Protein AF-A0A7C2EMR5-F1 (afdb_monomer)

pLDDT: mean 81.36, std 20.33, range [27.53, 98.69]

Solvent-accessible surface area (backbone atoms only — not comparable to full-atom values): 18145 Å² total; per-residue (Å²): 134,82,82,84,55,28,31,32,45,74,75,46,82,91,61,80,49,87,62,29,36,37,40,26,40,18,89,49,22,67,61,40,46,57,74,44,35,50,65,68,86,82,80,79,93,48,63,84,39,79,43,69,32,28,36,47,46,99,84,70,48,79,73,45,74,26,42,34,36,34,23,45,56,63,68,36,81,39,35,33,30,30,31,37,42,37,33,58,12,41,60,67,57,51,49,52,54,52,51,48,32,40,76,68,63,34,42,77,55,59,92,64,41,64,55,51,40,8,35,76,64,66,69,39,52,68,69,24,50,54,18,51,53,46,37,73,68,40,82,30,75,47,32,29,50,54,18,49,45,29,44,71,37,52,59,56,64,65,45,48,62,54,52,49,56,49,51,55,50,49,52,53,52,50,51,41,63,78,33,63,87,70,77,60,86,53,82,52,69,69,58,54,51,58,52,50,51,54,48,49,55,54,49,51,60,56,57,66,51,44,66,61,50,46,41,44,74,72,25,43,41,46,74,51,76,48,67,77,91,75,47,61,70,59,52,52,49,54,52,55,73,74,32,67,66,49,78,62,98,64,73,60,74,53,101,82,44,52,48,46,58,32,38,57,98,44,27,36,30,38,40,30,52,46,88,24,62,73,56,50,60,59,53,68,74,42,63,90,81,47,88,57,62,66,76,60,96,67,81,71,78,79,75,75,78,82,85,83,85,76,85,88,80,82,90,86,135

Foldseek 3Di:
DDPQAKAKDWPDDDDADQKTKMKIFHPCQVVLCVQQWAFDPDDDADAQDKGWIFGADPVRHGPWIWIKHWHPACRDQLNTTMIMIMTHRDPVSRVRSNVSSVVVGHHYADVLRSLVSCCVVVVFHPQLSVLVVQLVVALFPLSVVVSVVSVVPVVVVLCVVL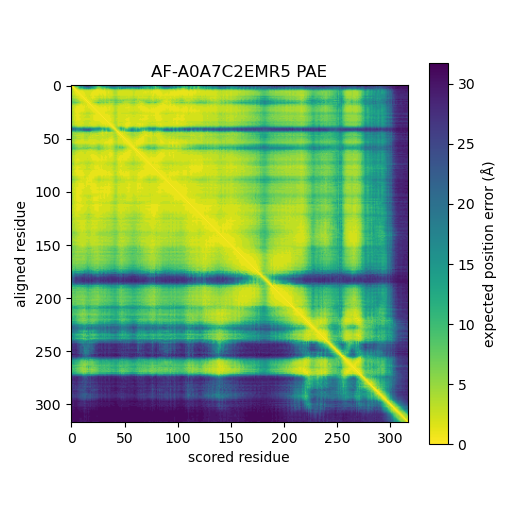VVLVVVLVVLVVCCVVCVVVPDDRDDPVVSVVSVVVSVVSVVVVVVCVVVVCQQRVPEEDEQADDAPPCSVVVVVVVVVPFDFSDPVDQPCDPQWGWGWTDDPRGIYIYIYHNHPVSVVVVVVCCVVCVRHDPPPDPPPPDDPDDDDDDDDDDDD

Radius of gyration: 29.28 Å; Cα contacts (8 Å, |Δi|>4): 443; chains: 1; bounding box: 82×59×92 Å

Mean predicted aligned error: 11.63 Å

Nearest PDB structures (foldseek):
  1xzp-assembly1_A  TM=9.033E-01  e=3.663E-22  Thermotoga maritima
  3gei-assembly2_C  TM=9.263E-01  e=3.786E-20  Chlorobaculum tepidum
  3gei-assembly2_B  TM=7.633E-01  e=4.976E-23  Chlorobaculum tepidum
  3gei-assembly1_A-2  TM=7.604E-01  e=7.077E-23  Chlorobaculum tepidum
  3gee-assembly1_A-2  TM=7.732E-01  e=2.010E-21  Chlorobaculum tepidum

Secondary structure (DSSP, 8-state):
--SSS-EEEE-SPSS-EEEEEEEEESTTHHHHHHHHEEPPSS----TTEEEEEEEE-TTS-EEEEEEEEEE-TTSSSSSS-EEEEEEEE-HHHHHHHHHHHHHHTPEEPPTTHHHHHHHHTTSS-HHHHHHHHHHHH--SHHHHHHHHHHHTTHHHHHHHHHHHHHHHHHHHHHHHHHTTTTT--PPPHHHHHHHHHHHHHHHHHHHTTHHHHHHHHH-EEEEE--STTSSHHHHHHHHHHHS-----S---EETTEEEEEEEETTEEEEEEE-SSHHHHHHHHT-TTT-TTB---S-----PPPP-----------

Sequence (317 aa):
MQLDDTIAAISTPPGRGGLGVIRISGRRARELAEAVLRFPRGGHWRSWRARTAELTDRHGGTLDQVIVTFFEAPRSYTAEDVVEISCHGSPLVLGHCLERLCEAGARLAEPGEFTLRAFLNGRIDLPQAEAVRDLIEATTLYQARVAAQQAAGCVSRRIAPVKQQLLELVAVLEAGIDFAEDDVEVAAAGEILGRLDRIRDALVRLAASFDYGRLVHSGVMLAIVGKPNVGKSSLFNAILEGEKAIVSDLPRTTRDYLAVETEHRGIPLTLIDTAGEEEFAAFESQPSAFPNLFLPDAVRQVEAPPRGDALSTAAAR

Structure (mmCIF, N/CA/C/O backbone):
data_AF-A0A7C2EMR5-F1
#
_entry.id   AF-A0A7C2EMR5-F1
#
loop_
_atom_site.group_PDB
_atom_site.id
_atom_site.type_symbol
_atom_site.label_atom_id
_atom_site.label_alt_id
_atom_site.label_comp_id
_atom_site.label_asym_id
_atom_site.label_entity_id
_atom_site.label_seq_id
_atom_site.pdbx_PDB_ins_code
_atom_site.Cartn_x
_atom_site.Cartn_y
_atom_site.Cartn_z
_atom_site.occupancy
_atom_site.B_iso_or_equiv
_atom_site.auth_seq_id
_atom_site.auth_comp_id
_atom_site.auth_asym_id
_atom_site.auth_atom_id
_atom_site.pdbx_PDB_model_num
ATOM 1 N N . MET A 1 1 ? -13.992 4.350 -14.574 1.00 53.91 1 MET A N 1
ATOM 2 C CA . MET A 1 1 ? -12.642 3.774 -14.435 1.00 53.91 1 MET A CA 1
ATOM 3 C C . MET A 1 1 ? -12.602 2.495 -15.258 1.00 53.91 1 MET A C 1
ATOM 5 O O . MET A 1 1 ? -13.409 1.612 -14.997 1.00 53.91 1 MET A O 1
ATOM 9 N N . GLN A 1 2 ? -11.795 2.439 -16.319 1.00 61.97 2 GLN A N 1
ATOM 10 C CA . GLN A 1 2 ? -11.604 1.206 -17.093 1.00 61.97 2 GLN A CA 1
ATOM 11 C C . GLN A 1 2 ? -10.628 0.318 -16.318 1.00 61.97 2 GLN A C 1
ATOM 13 O O . GLN A 1 2 ? -9.531 0.765 -16.021 1.00 61.97 2 GLN A O 1
ATOM 18 N N . LEU A 1 3 ? -11.039 -0.898 -15.949 1.00 75.50 3 LEU A N 1
ATOM 19 C CA . LEU A 1 3 ? -10.174 -1.871 -15.261 1.00 75.50 3 LEU A CA 1
ATOM 20 C C . LEU A 1 3 ? -9.483 -2.837 -16.235 1.00 75.50 3 LEU A C 1
ATOM 22 O O . LEU A 1 3 ? -8.616 -3.597 -15.828 1.00 75.50 3 LEU A O 1
ATOM 26 N N . ASP A 1 4 ? -9.861 -2.818 -17.515 1.00 82.75 4 ASP A N 1
ATOM 27 C CA . ASP A 1 4 ? -9.275 -3.689 -18.542 1.00 82.75 4 ASP A CA 1
ATOM 28 C C . ASP A 1 4 ? -7.985 -3.121 -19.163 1.00 82.75 4 ASP A C 1
ATOM 30 O O . ASP A 1 4 ? -7.320 -3.805 -19.946 1.00 82.75 4 ASP A O 1
ATOM 34 N N . ASP A 1 5 ? -7.626 -1.874 -18.851 1.00 94.19 5 ASP A N 1
ATOM 35 C CA . ASP A 1 5 ? -6.390 -1.264 -19.328 1.00 94.19 5 ASP A CA 1
ATOM 36 C C . ASP A 1 5 ? -5.169 -1.738 -18.517 1.00 94.19 5 ASP A C 1
ATOM 38 O O . ASP A 1 5 ? -5.266 -2.337 -17.443 1.00 94.19 5 ASP A O 1
ATOM 42 N N . THR A 1 6 ? -3.978 -1.510 -19.070 1.00 98.06 6 THR A N 1
ATOM 43 C CA . THR A 1 6 ? -2.711 -1.811 -18.395 1.00 98.06 6 THR A CA 1
ATOM 44 C C . THR A 1 6 ? -2.065 -0.503 -17.970 1.00 98.06 6 THR A C 1
ATOM 46 O O . THR A 1 6 ? -1.843 0.375 -18.803 1.00 98.06 6 THR A O 1
ATOM 49 N N . ILE A 1 7 ? -1.777 -0.372 -16.679 1.00 98.44 7 ILE A N 1
ATOM 50 C CA . ILE A 1 7 ? -1.208 0.840 -16.089 1.00 98.44 7 ILE A CA 1
ATOM 51 C C . ILE A 1 7 ? 0.280 0.704 -15.824 1.00 98.44 7 ILE A C 1
ATOM 53 O O . ILE A 1 7 ? 0.758 -0.392 -15.533 1.00 98.44 7 ILE A O 1
ATOM 57 N N . ALA A 1 8 ? 0.998 1.823 -15.865 1.00 98.62 8 ALA A N 1
ATOM 58 C CA . ALA A 1 8 ? 2.395 1.916 -15.471 1.00 98.62 8 ALA A CA 1
ATOM 59 C C . ALA A 1 8 ? 2.668 3.162 -14.615 1.00 98.62 8 ALA A C 1
ATOM 61 O O . ALA A 1 8 ? 2.056 4.212 -14.817 1.00 98.62 8 ALA A O 1
ATOM 62 N N . ALA A 1 9 ? 3.604 3.054 -13.669 1.00 98.56 9 ALA A N 1
ATOM 63 C CA . ALA A 1 9 ? 4.138 4.197 -12.927 1.00 98.56 9 ALA A CA 1
ATOM 64 C C . ALA A 1 9 ? 5.522 3.907 -12.337 1.00 98.56 9 ALA A C 1
ATOM 66 O O . ALA A 1 9 ? 5.886 2.754 -12.082 1.00 98.56 9 ALA A O 1
ATOM 67 N N . ILE A 1 10 ? 6.268 4.971 -12.042 1.00 98.25 10 ILE A N 1
ATOM 68 C CA . ILE A 1 10 ? 7.453 4.903 -11.183 1.00 98.25 10 ILE A CA 1
ATOM 69 C C . ILE A 1 10 ? 6.974 4.657 -9.744 1.00 98.25 10 ILE A C 1
ATOM 71 O O . ILE A 1 10 ? 6.148 5.400 -9.226 1.00 98.25 10 ILE A O 1
ATOM 75 N N . SER A 1 11 ? 7.465 3.589 -9.116 1.00 96.56 11 SER A N 1
ATOM 76 C CA . SER A 1 11 ? 7.058 3.131 -7.776 1.00 96.56 11 SER A CA 1
ATOM 77 C C . SER A 1 11 ? 8.034 3.530 -6.665 1.00 96.56 11 SER A C 1
ATOM 79 O O . SER A 1 11 ? 7.776 3.263 -5.495 1.00 96.56 11 SER A O 1
ATOM 81 N N . THR A 1 12 ? 9.164 4.143 -7.016 1.00 96.44 12 THR A N 1
ATOM 82 C CA . THR A 1 12 ? 10.146 4.689 -6.068 1.00 96.44 12 THR A CA 1
ATOM 83 C C . THR A 1 12 ? 9.963 6.198 -5.889 1.00 96.44 12 THR A C 1
ATOM 85 O O . THR A 1 12 ? 9.513 6.853 -6.831 1.00 96.44 12 THR A O 1
ATOM 88 N N . PRO A 1 13 ? 10.344 6.774 -4.730 1.00 93.19 13 PRO A N 1
ATOM 89 C CA . PRO A 1 13 ? 10.288 8.219 -4.514 1.00 93.19 13 PRO A CA 1
ATOM 90 C C . PRO A 1 13 ? 11.028 9.012 -5.605 1.00 93.19 13 PRO A C 1
ATOM 92 O O . PRO A 1 13 ? 12.021 8.521 -6.155 1.00 93.19 13 PRO A O 1
ATOM 95 N N . PRO A 1 14 ? 10.580 10.240 -5.922 1.00 91.06 14 PRO A N 1
ATOM 96 C CA . PRO A 1 14 ? 11.274 11.093 -6.874 1.00 91.06 14 PRO A CA 1
ATOM 97 C C . PRO A 1 14 ? 12.657 11.479 -6.338 1.00 91.06 14 PRO A C 1
ATOM 99 O O . PRO A 1 14 ? 12.822 11.770 -5.157 1.00 91.06 14 PRO A O 1
ATOM 102 N N . GLY A 1 15 ? 13.655 11.519 -7.218 1.00 91.75 15 GLY A N 1
ATOM 103 C CA . GLY A 1 15 ? 15.020 11.889 -6.852 1.00 91.75 15 GLY A CA 1
ATOM 104 C C . GLY A 1 15 ? 16.065 11.052 -7.573 1.00 91.75 15 GLY A C 1
ATOM 105 O O . GLY A 1 15 ? 15.758 10.305 -8.501 1.00 91.75 15 GLY A O 1
ATOM 106 N N . ARG A 1 16 ? 17.324 11.209 -7.158 1.00 94.94 16 ARG A N 1
ATOM 107 C CA . ARG A 1 16 ? 18.445 10.390 -7.633 1.00 94.94 16 ARG A CA 1
ATOM 108 C C . ARG A 1 16 ? 18.759 9.327 -6.588 1.00 94.94 16 ARG A C 1
ATOM 110 O O . ARG A 1 16 ? 18.934 9.660 -5.422 1.00 94.94 16 ARG A O 1
ATOM 117 N N . GLY A 1 17 ? 18.876 8.075 -7.014 1.00 93.75 17 GLY A N 1
ATOM 118 C CA . GLY A 1 17 ? 19.209 6.953 -6.136 1.00 93.75 17 GLY A CA 1
ATOM 119 C C . GLY A 1 17 ? 19.949 5.840 -6.871 1.00 93.75 17 GLY A C 1
ATOM 120 O O . GLY A 1 17 ? 20.066 5.857 -8.095 1.00 93.75 17 GLY A O 1
ATOM 121 N N . GLY A 1 18 ? 20.446 4.852 -6.122 1.00 94.88 18 GLY A N 1
ATOM 122 C CA . GLY A 1 18 ? 21.101 3.678 -6.712 1.00 94.88 18 GLY A CA 1
ATOM 123 C C . GLY A 1 18 ? 20.150 2.815 -7.548 1.00 94.88 18 GLY A C 1
ATOM 124 O O . GLY A 1 18 ? 20.577 2.196 -8.516 1.00 94.88 18 GLY A O 1
ATOM 125 N N . LEU A 1 19 ? 18.856 2.825 -7.216 1.00 96.88 19 LEU A N 1
ATOM 126 C CA . LEU A 1 19 ? 17.822 2.029 -7.868 1.00 96.88 19 LEU A CA 1
ATOM 127 C C . LEU A 1 19 ? 16.532 2.839 -8.020 1.00 96.88 19 LEU A C 1
ATOM 129 O O . LEU A 1 19 ? 16.159 3.592 -7.122 1.00 96.88 19 LEU A O 1
ATOM 133 N N . GLY A 1 20 ? 15.845 2.640 -9.139 1.00 98.06 20 GLY A N 1
ATOM 134 C CA . GLY A 1 20 ? 14.467 3.052 -9.353 1.00 98.06 20 GLY A CA 1
ATOM 135 C C . GLY A 1 20 ? 13.634 1.880 -9.865 1.00 98.06 20 GLY A C 1
ATOM 136 O O . GLY A 1 20 ? 14.158 0.971 -10.510 1.00 98.06 20 GLY A O 1
ATOM 137 N N . VAL A 1 21 ? 12.339 1.876 -9.553 1.00 98.38 21 VAL A N 1
ATOM 138 C CA . VAL A 1 21 ? 11.428 0.795 -9.956 1.00 98.38 21 VAL A CA 1
ATOM 139 C C . VAL A 1 21 ? 10.279 1.378 -10.755 1.00 98.38 21 VAL A C 1
ATOM 141 O O . VAL A 1 21 ? 9.626 2.319 -10.308 1.00 98.38 21 VAL A O 1
ATOM 144 N N . ILE A 1 22 ? 9.997 0.785 -11.909 1.00 98.62 22 ILE A N 1
ATOM 145 C CA . ILE A 1 22 ? 8.776 1.025 -12.677 1.00 98.62 22 ILE A CA 1
ATOM 146 C C . ILE A 1 22 ? 7.916 -0.221 -12.575 1.00 98.62 22 ILE A C 1
ATOM 148 O O . ILE A 1 22 ? 8.393 -1.334 -12.793 1.00 98.62 22 ILE A O 1
ATOM 152 N N . ARG A 1 23 ? 6.646 -0.036 -12.236 1.00 98.69 23 ARG A N 1
ATOM 153 C CA . ARG A 1 23 ? 5.676 -1.118 -12.103 1.00 98.69 23 ARG A CA 1
ATOM 154 C C . ARG A 1 23 ? 4.636 -1.000 -13.200 1.00 98.69 23 ARG A C 1
ATOM 156 O O . ARG A 1 23 ? 4.142 0.094 -13.457 1.00 98.69 23 ARG A O 1
ATOM 163 N N . ILE A 1 24 ? 4.292 -2.136 -13.796 1.00 98.62 24 ILE A N 1
ATOM 164 C CA . ILE A 1 24 ? 3.246 -2.298 -14.803 1.00 98.62 24 ILE A CA 1
ATOM 165 C C . ILE A 1 24 ? 2.218 -3.290 -14.250 1.00 98.62 24 ILE A C 1
ATOM 167 O O . ILE A 1 24 ? 2.624 -4.333 -13.743 1.00 98.62 24 ILE A O 1
ATOM 171 N N . SER A 1 25 ? 0.919 -2.998 -14.337 1.00 98.50 25 SER A N 1
ATOM 172 C CA . SER A 1 25 ? -0.167 -3.904 -13.919 1.00 98.50 25 SER A CA 1
ATOM 173 C C . SER A 1 25 ? -1.255 -3.978 -14.979 1.00 98.50 25 SER A C 1
ATOM 175 O O . SER A 1 25 ? -1.721 -2.940 -15.442 1.00 98.50 25 SER A O 1
ATOM 177 N N . GLY A 1 26 ? -1.660 -5.191 -15.348 1.00 97.44 26 GLY A N 1
ATOM 178 C CA . GLY A 1 26 ? -2.762 -5.449 -16.276 1.00 97.44 26 GLY A CA 1
ATOM 179 C C . GLY A 1 26 ? -2.442 -6.552 -17.285 1.00 97.44 26 GLY A C 1
ATOM 180 O O . GLY A 1 26 ? -1.322 -7.059 -17.358 1.00 97.44 26 GLY A O 1
ATOM 181 N N . ARG A 1 27 ? -3.431 -6.929 -18.106 1.00 96.00 27 ARG A N 1
ATOM 182 C CA . ARG A 1 27 ? -3.333 -8.085 -19.027 1.00 96.00 27 ARG A CA 1
ATOM 183 C C . ARG A 1 27 ? -2.175 -7.999 -20.027 1.00 96.00 27 ARG A C 1
ATOM 185 O O . ARG A 1 27 ? -1.675 -9.034 -20.457 1.00 96.00 27 ARG A O 1
ATOM 192 N N . ARG A 1 28 ? -1.742 -6.787 -20.392 1.00 96.94 28 ARG A N 1
ATOM 193 C CA . ARG A 1 28 ? -0.651 -6.553 -21.353 1.00 96.94 28 ARG A CA 1
ATOM 194 C C . ARG A 1 28 ? 0.701 -6.305 -20.677 1.00 96.94 28 ARG A C 1
ATOM 196 O O . ARG A 1 28 ? 1.653 -5.959 -21.363 1.00 96.94 28 ARG A O 1
ATOM 203 N N . ALA A 1 29 ? 0.839 -6.491 -19.358 1.00 97.38 29 ALA A N 1
ATOM 204 C CA . ALA A 1 29 ? 2.062 -6.122 -18.634 1.00 97.38 29 ALA A CA 1
ATOM 205 C C . ALA A 1 29 ? 3.343 -6.752 -19.219 1.00 97.38 29 ALA A C 1
ATOM 207 O O . ALA A 1 29 ? 4.353 -6.068 -19.378 1.00 97.38 29 ALA A O 1
ATOM 208 N N . ARG A 1 30 ? 3.288 -8.038 -19.597 1.00 96.06 30 ARG A N 1
ATOM 209 C CA . ARG A 1 30 ? 4.406 -8.745 -20.250 1.00 96.06 30 ARG A CA 1
ATOM 210 C C . ARG A 1 30 ? 4.686 -8.230 -21.659 1.00 96.06 30 ARG A C 1
ATOM 212 O O . ARG A 1 30 ? 5.835 -7.943 -21.970 1.00 96.06 30 ARG A O 1
ATOM 219 N N . GLU A 1 31 ? 3.642 -8.085 -22.473 1.00 96.38 31 GLU A N 1
ATOM 220 C CA . GLU A 1 31 ? 3.725 -7.576 -23.849 1.00 96.38 31 GLU A CA 1
ATOM 221 C C . GLU A 1 31 ? 4.375 -6.183 -23.884 1.00 96.38 31 GLU A C 1
ATOM 223 O O . GLU A 1 31 ? 5.308 -5.941 -24.646 1.00 96.38 31 GLU A O 1
ATOM 228 N N . LEU A 1 32 ? 3.934 -5.278 -23.005 1.00 97.12 32 LEU A N 1
ATOM 229 C CA . LEU A 1 32 ? 4.472 -3.920 -22.918 1.00 97.12 32 LEU A CA 1
ATOM 230 C C . LEU A 1 32 ? 5.922 -3.909 -22.422 1.00 97.12 32 LEU A C 1
ATOM 232 O O . LEU A 1 32 ? 6.734 -3.136 -22.926 1.00 97.12 32 LEU A O 1
ATOM 236 N N . ALA A 1 33 ? 6.275 -4.785 -21.478 1.00 96.50 33 ALA A N 1
ATOM 237 C CA . ALA A 1 33 ? 7.660 -4.934 -21.046 1.00 96.50 33 ALA A CA 1
ATOM 238 C C . ALA A 1 33 ? 8.560 -5.442 -22.188 1.00 96.50 33 ALA A C 1
ATOM 240 O O . ALA A 1 33 ? 9.648 -4.910 -22.386 1.00 96.50 33 ALA A O 1
ATOM 241 N N . GLU A 1 34 ? 8.108 -6.419 -22.978 1.00 94.94 34 GLU A N 1
ATOM 242 C CA . GLU A 1 34 ? 8.833 -6.924 -24.156 1.00 94.94 34 GLU A CA 1
ATOM 243 C C . GLU A 1 34 ? 8.980 -5.879 -25.271 1.00 94.94 34 GLU A C 1
ATOM 245 O O . GLU A 1 34 ? 9.960 -5.913 -26.012 1.00 94.94 34 GLU A O 1
ATOM 250 N N . ALA A 1 35 ? 8.054 -4.923 -25.379 1.00 94.31 35 ALA A N 1
ATOM 251 C CA . ALA A 1 35 ? 8.142 -3.836 -26.354 1.00 94.31 35 ALA A CA 1
ATOM 252 C C . ALA A 1 35 ? 9.229 -2.795 -26.016 1.00 94.31 35 ALA A C 1
ATOM 254 O O . ALA A 1 35 ? 9.719 -2.093 -26.905 1.00 94.31 35 ALA A O 1
ATOM 255 N N . VAL A 1 36 ? 9.595 -2.671 -24.736 1.00 95.69 36 VAL A N 1
ATOM 256 C CA . VAL A 1 36 ? 10.540 -1.656 -24.232 1.00 95.69 36 VAL A CA 1
ATOM 257 C C . VAL A 1 36 ? 11.901 -2.260 -23.863 1.00 95.69 36 VAL A C 1
ATOM 259 O O . VAL A 1 36 ? 12.904 -1.542 -23.805 1.00 95.69 36 VAL A O 1
ATOM 262 N N . LEU A 1 37 ? 11.950 -3.573 -23.633 1.00 95.88 37 LEU A N 1
ATOM 263 C CA . LEU A 1 37 ? 13.127 -4.282 -23.151 1.00 95.88 37 LEU A CA 1
ATOM 264 C C . LEU A 1 37 ? 13.634 -5.313 -24.155 1.00 95.88 37 LEU A C 1
ATOM 266 O O . LEU A 1 37 ? 12.876 -6.089 -24.734 1.00 95.88 37 LEU A O 1
ATOM 270 N N . ARG A 1 38 ? 14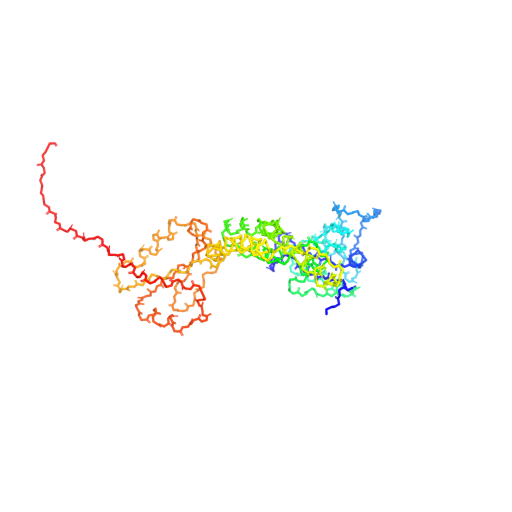.957 -5.413 -24.267 1.00 94.81 38 ARG A N 1
ATOM 271 C CA . ARG A 1 38 ? 15.627 -6.505 -24.968 1.00 94.81 38 ARG A CA 1
ATOM 272 C C . ARG A 1 38 ? 16.080 -7.559 -23.967 1.00 94.81 38 ARG A C 1
ATOM 274 O O . ARG A 1 38 ? 16.979 -7.329 -23.163 1.00 94.81 38 ARG A O 1
ATOM 281 N N . PHE A 1 39 ? 15.494 -8.748 -24.047 1.00 92.44 39 PHE A N 1
ATOM 282 C CA . PHE A 1 39 ? 15.909 -9.885 -23.229 1.00 92.44 39 PHE A CA 1
ATOM 283 C C . PHE A 1 39 ? 17.062 -10.663 -23.889 1.00 92.44 39 PHE A C 1
ATOM 285 O O . PHE A 1 39 ? 17.054 -10.854 -25.110 1.00 92.44 39 PHE A O 1
ATOM 292 N N . PRO A 1 40 ? 18.027 -11.186 -23.107 1.00 85.62 40 PRO A N 1
ATOM 293 C CA . PRO A 1 40 ? 18.983 -12.175 -23.595 1.00 85.62 40 PRO A CA 1
ATOM 294 C C . PRO A 1 40 ? 18.248 -13.390 -24.186 1.00 85.62 40 PRO A C 1
ATOM 296 O O . PRO A 1 40 ? 17.200 -13.797 -23.676 1.00 85.62 40 PRO A O 1
ATOM 299 N N . ARG A 1 41 ? 18.781 -13.968 -25.274 1.00 77.38 41 ARG A N 1
ATOM 300 C CA . ARG A 1 41 ? 18.131 -15.074 -26.002 1.00 77.38 41 ARG A CA 1
ATOM 301 C C . ARG A 1 41 ? 17.762 -16.233 -25.069 1.00 77.38 41 ARG A C 1
ATOM 303 O O . ARG A 1 41 ? 18.610 -16.738 -24.342 1.00 77.38 41 ARG A O 1
ATOM 310 N N . GLY A 1 42 ? 16.525 -16.711 -25.210 1.00 65.94 42 GLY A N 1
ATOM 311 C CA . GLY A 1 42 ? 16.031 -17.920 -24.556 1.00 65.94 42 GLY A CA 1
ATOM 312 C C . GLY A 1 42 ? 15.473 -17.664 -23.157 1.00 65.94 42 GLY A C 1
ATOM 313 O O . GLY A 1 42 ? 16.193 -17.352 -22.215 1.00 65.94 42 GLY A O 1
ATOM 314 N N . GLY A 1 43 ? 14.162 -17.847 -23.009 1.00 64.62 43 GLY A N 1
ATOM 315 C CA . GLY A 1 43 ? 13.510 -17.921 -21.706 1.00 64.62 43 GLY A CA 1
ATOM 316 C C . GLY A 1 43 ? 12.094 -17.373 -21.739 1.00 64.62 43 GLY A C 1
ATOM 317 O O . GLY A 1 43 ? 11.880 -16.200 -22.042 1.00 64.62 43 GLY A O 1
ATOM 318 N N . HIS A 1 44 ? 11.139 -18.225 -21.386 1.00 81.31 44 HIS A N 1
ATOM 319 C CA . HIS A 1 44 ? 9.760 -17.829 -21.133 1.00 81.31 44 HIS A CA 1
ATOM 320 C C . HIS A 1 44 ? 9.669 -17.054 -19.814 1.00 81.31 44 HIS A C 1
ATOM 322 O O . HIS A 1 44 ? 10.475 -17.264 -18.899 1.00 81.31 44 HIS A O 1
ATOM 328 N N . TRP A 1 45 ? 8.671 -16.182 -19.697 1.00 90.12 45 TRP A N 1
ATOM 329 C CA . TRP A 1 45 ? 8.312 -15.581 -18.417 1.00 90.12 45 TRP A CA 1
ATOM 330 C C . TRP A 1 45 ? 8.042 -16.664 -17.373 1.00 90.12 45 TRP A C 1
ATOM 332 O O . TRP A 1 45 ? 7.369 -17.659 -17.640 1.00 90.12 45 TRP A O 1
ATOM 342 N N . ARG A 1 46 ? 8.586 -16.470 -16.173 1.00 92.88 46 ARG A N 1
ATOM 343 C CA . ARG A 1 46 ? 8.326 -17.316 -15.011 1.00 92.88 46 ARG A CA 1
ATOM 344 C C . ARG A 1 46 ? 7.956 -16.415 -13.851 1.00 92.88 46 ARG A C 1
ATOM 346 O O . ARG A 1 46 ? 8.739 -15.536 -13.502 1.00 92.88 46 ARG A O 1
ATOM 353 N N . SER A 1 47 ? 6.779 -16.642 -13.276 1.00 95.75 47 SER A N 1
ATOM 354 C CA . SER A 1 47 ? 6.327 -15.885 -12.111 1.00 95.75 47 SER A CA 1
ATOM 355 C C . SER A 1 47 ? 7.337 -16.011 -10.965 1.00 95.75 47 SER A C 1
ATOM 357 O O . SER A 1 47 ? 7.906 -17.086 -10.757 1.00 95.75 47 SER A O 1
ATOM 359 N N . TRP A 1 48 ? 7.530 -14.929 -10.212 1.00 94.56 48 TRP A N 1
ATOM 360 C CA . TRP A 1 48 ? 8.437 -14.839 -9.062 1.00 94.56 48 TRP A CA 1
ATOM 361 C C . TRP A 1 48 ? 9.913 -15.098 -9.402 1.00 94.56 48 TRP A C 1
ATOM 363 O O . TRP A 1 48 ? 10.685 -15.534 -8.549 1.00 94.56 48 TRP A O 1
ATOM 373 N N . ARG A 1 49 ? 10.324 -14.848 -10.654 1.00 93.56 49 ARG A N 1
ATOM 374 C CA . ARG A 1 49 ? 11.731 -14.916 -11.069 1.00 93.56 49 ARG A CA 1
ATOM 375 C C . ARG A 1 49 ? 12.213 -13.589 -11.631 1.00 93.56 49 ARG A C 1
ATOM 377 O O . ARG A 1 49 ? 11.596 -13.038 -12.539 1.00 93.56 49 ARG A O 1
ATOM 384 N N . ALA A 1 50 ? 13.359 -13.152 -11.122 1.00 94.56 50 ALA A N 1
ATOM 385 C CA . ALA A 1 50 ? 14.114 -12.044 -11.674 1.00 94.56 50 ALA A CA 1
ATOM 386 C C . ALA A 1 50 ? 14.888 -12.485 -12.928 1.00 94.56 50 ALA A C 1
ATOM 388 O O . ALA A 1 50 ? 15.380 -13.617 -13.008 1.00 94.56 50 ALA A O 1
ATOM 389 N N . ARG A 1 51 ? 15.005 -11.587 -13.904 1.00 93.56 51 ARG A N 1
ATOM 390 C CA . ARG A 1 51 ? 15.793 -11.759 -15.131 1.00 93.56 51 ARG A CA 1
ATOM 391 C C . ARG A 1 51 ? 16.513 -10.462 -15.468 1.00 93.56 51 ARG A C 1
ATOM 393 O O . ARG A 1 51 ? 15.993 -9.391 -15.187 1.00 93.56 51 ARG A O 1
ATOM 400 N N . THR A 1 52 ? 17.670 -10.558 -16.108 1.00 95.25 52 THR A N 1
ATOM 401 C CA . THR A 1 52 ? 18.328 -9.395 -16.708 1.00 95.25 52 THR A CA 1
ATOM 402 C C . THR A 1 52 ? 17.700 -9.068 -18.061 1.00 95.25 52 THR A C 1
ATOM 404 O O . THR A 1 52 ? 17.290 -9.968 -18.803 1.00 95.25 52 THR A O 1
ATOM 407 N N . ALA A 1 53 ? 17.626 -7.781 -18.380 1.00 96.06 53 ALA A N 1
ATOM 408 C CA . ALA A 1 53 ? 17.241 -7.271 -19.689 1.00 96.06 53 ALA A CA 1
ATOM 409 C C . ALA A 1 53 ? 17.945 -5.936 -19.957 1.00 96.06 53 ALA A C 1
ATOM 411 O O . ALA A 1 53 ? 18.486 -5.314 -19.046 1.00 96.06 53 ALA A O 1
ATOM 412 N N . GLU A 1 54 ? 17.914 -5.488 -21.204 1.00 97.12 54 GLU A N 1
ATOM 413 C CA . GLU A 1 54 ? 18.416 -4.176 -21.599 1.00 97.12 54 GLU A CA 1
ATOM 414 C C . GLU A 1 54 ? 17.237 -3.245 -21.867 1.00 97.12 54 GLU A C 1
ATOM 416 O O . GLU A 1 54 ? 16.363 -3.568 -22.674 1.00 97.12 54 GLU A O 1
ATOM 421 N N . LEU A 1 55 ? 17.211 -2.082 -21.224 1.00 97.31 55 LEU A N 1
ATOM 422 C CA . LEU A 1 55 ? 16.311 -1.001 -21.605 1.00 97.31 55 LEU A CA 1
ATOM 423 C C . LEU A 1 55 ? 16.854 -0.344 -22.871 1.00 97.31 55 LEU A C 1
ATOM 425 O O . LEU A 1 55 ? 17.984 0.147 -22.875 1.00 97.31 55 LEU A O 1
ATOM 429 N N . THR A 1 56 ? 16.055 -0.315 -23.936 1.00 95.31 56 THR A N 1
ATOM 430 C CA . THR A 1 56 ? 16.488 0.260 -25.214 1.00 95.31 56 THR A CA 1
ATOM 431 C C . THR A 1 56 ? 16.049 1.713 -25.385 1.00 95.31 56 THR A C 1
ATOM 433 O O . THR A 1 56 ? 14.954 2.111 -24.971 1.00 95.31 56 THR A O 1
ATOM 436 N N . ASP A 1 57 ? 16.882 2.513 -26.044 1.00 93.06 57 ASP A N 1
ATOM 437 C CA . ASP A 1 57 ? 16.492 3.817 -26.571 1.00 93.06 57 ASP A CA 1
ATOM 438 C C . ASP A 1 57 ? 15.598 3.684 -27.827 1.00 93.06 57 ASP A C 1
ATOM 440 O O . ASP A 1 57 ? 15.286 2.586 -28.296 1.00 93.06 57 ASP A O 1
ATOM 444 N N . ARG A 1 58 ? 15.162 4.820 -28.385 1.00 89.25 58 ARG A N 1
ATOM 445 C CA . ARG A 1 58 ? 14.298 4.868 -29.584 1.00 89.25 58 ARG A CA 1
ATOM 446 C C . ARG A 1 58 ? 15.003 4.407 -30.868 1.00 89.25 58 ARG A C 1
ATOM 448 O O . ARG A 1 58 ? 14.335 4.110 -31.853 1.00 89.25 58 ARG A O 1
ATOM 455 N N . HIS A 1 59 ? 16.330 4.363 -30.866 1.00 90.31 59 HIS A N 1
ATOM 456 C CA . HIS A 1 59 ? 17.178 3.952 -31.983 1.00 90.31 59 HIS A CA 1
ATOM 457 C C . HIS A 1 59 ? 17.657 2.496 -31.848 1.00 90.31 59 HIS A C 1
ATOM 459 O O . HIS A 1 59 ? 18.370 1.999 -32.718 1.00 90.31 59 HIS A O 1
ATOM 465 N N . GLY A 1 60 ? 17.255 1.799 -30.779 1.00 87.25 60 GLY A N 1
ATOM 466 C CA . GLY A 1 60 ? 17.670 0.432 -30.479 1.00 87.25 60 GLY A CA 1
ATOM 467 C C . GLY A 1 60 ? 19.028 0.327 -29.776 1.00 87.25 60 GLY A C 1
ATOM 468 O O . GLY A 1 60 ? 19.519 -0.788 -29.594 1.00 87.25 60 GLY A O 1
ATOM 469 N N . GLY A 1 61 ? 19.639 1.437 -29.363 1.00 93.44 61 GLY A N 1
ATOM 470 C CA . GLY A 1 61 ? 20.795 1.440 -28.471 1.00 93.44 61 GLY A CA 1
ATOM 471 C C . GLY A 1 61 ? 20.408 1.006 -27.057 1.00 93.44 61 GLY A C 1
ATOM 472 O O . GLY A 1 61 ? 19.256 1.137 -26.644 1.00 93.44 61 GLY A O 1
ATOM 473 N N . THR A 1 62 ? 21.357 0.448 -26.312 1.00 95.75 62 THR A N 1
ATOM 474 C CA . THR A 1 62 ? 21.135 0.063 -24.913 1.00 95.75 62 THR A CA 1
ATOM 475 C C . THR A 1 62 ? 21.339 1.279 -24.019 1.00 95.75 62 THR A C 1
ATOM 477 O O . THR A 1 62 ? 22.442 1.819 -23.957 1.00 95.75 62 THR A O 1
ATOM 480 N N . LEU A 1 63 ? 20.274 1.702 -23.338 1.00 96.06 63 LEU A N 1
ATOM 481 C CA . LEU A 1 63 ? 20.286 2.828 -22.406 1.00 96.06 63 LEU A CA 1
ATOM 482 C C . LEU A 1 63 ? 20.655 2.387 -20.986 1.00 96.06 63 LEU A C 1
ATOM 484 O O . LEU A 1 63 ? 21.396 3.092 -20.307 1.00 96.06 63 LEU A O 1
ATOM 488 N N . ASP A 1 64 ? 20.130 1.243 -20.538 1.00 97.38 64 ASP A N 1
ATOM 489 C CA . ASP A 1 64 ? 20.391 0.714 -19.197 1.00 97.38 64 ASP A CA 1
ATOM 490 C C . ASP A 1 64 ? 20.342 -0.823 -19.158 1.00 97.38 64 ASP A C 1
ATOM 492 O O . ASP A 1 64 ? 19.673 -1.459 -19.975 1.00 97.38 64 ASP A O 1
ATOM 496 N N . GLN A 1 65 ? 21.029 -1.417 -18.185 1.00 97.19 65 GLN A N 1
ATOM 497 C CA . GLN A 1 65 ? 20.903 -2.826 -17.815 1.00 97.19 65 GLN A CA 1
ATOM 498 C C . GLN A 1 65 ? 19.960 -2.926 -16.616 1.00 97.19 65 GLN A C 1
ATOM 500 O O . GLN A 1 65 ? 20.212 -2.334 -15.569 1.00 97.19 65 GLN A O 1
ATOM 505 N N . VAL A 1 66 ? 18.874 -3.680 -16.763 1.00 97.69 66 VAL A N 1
ATOM 506 C CA . VAL A 1 66 ? 17.778 -3.718 -15.790 1.00 97.69 66 VAL A CA 1
ATOM 507 C C . VAL A 1 66 ? 17.539 -5.126 -15.259 1.00 97.69 66 VAL A C 1
ATOM 509 O O . VAL A 1 66 ? 17.836 -6.129 -15.917 1.00 97.69 66 VAL A O 1
ATOM 512 N N . ILE A 1 67 ? 16.952 -5.200 -14.066 1.00 97.56 67 ILE A N 1
ATOM 513 C CA . ILE A 1 67 ? 16.390 -6.431 -13.512 1.00 97.56 67 ILE A CA 1
ATOM 514 C C . ILE A 1 67 ? 14.875 -6.372 -13.641 1.00 97.56 67 ILE A C 1
ATOM 516 O O . ILE A 1 67 ? 14.241 -5.411 -13.224 1.00 97.56 67 ILE A O 1
ATOM 520 N N . VAL A 1 68 ? 14.289 -7.417 -14.208 1.00 97.44 68 VAL A N 1
ATOM 521 C CA . VAL A 1 68 ? 12.852 -7.524 -14.438 1.00 97.44 68 VAL A CA 1
ATOM 522 C C . VAL A 1 68 ? 12.300 -8.672 -13.615 1.00 97.44 68 VAL A C 1
ATOM 524 O O . VAL A 1 68 ? 12.814 -9.788 -13.703 1.00 97.44 68 VAL A O 1
ATOM 527 N N . THR A 1 69 ? 11.235 -8.423 -12.861 1.00 97.75 69 THR A N 1
ATOM 528 C CA . THR A 1 69 ? 10.511 -9.455 -12.112 1.00 97.75 69 THR A CA 1
ATOM 529 C C . THR A 1 69 ? 9.066 -9.510 -12.582 1.00 97.75 69 THR A C 1
ATOM 531 O O . THR A 1 69 ? 8.408 -8.482 -12.708 1.00 97.75 69 THR A O 1
ATOM 534 N N . PHE A 1 70 ? 8.568 -10.716 -12.851 1.00 97.50 70 PHE A N 1
ATOM 535 C CA . PHE A 1 70 ? 7.180 -10.942 -13.250 1.00 97.50 70 PHE A CA 1
ATOM 536 C C . PHE A 1 70 ? 6.399 -11.651 -12.152 1.00 97.50 70 PHE A C 1
ATOM 538 O O . PHE A 1 70 ? 6.874 -12.633 -11.580 1.00 97.50 70 PHE A O 1
ATOM 545 N N . PHE A 1 71 ? 5.180 -11.186 -11.910 1.00 98.12 71 PHE A N 1
ATOM 546 C CA . PHE A 1 71 ? 4.210 -11.775 -11.002 1.00 98.12 71 PHE A CA 1
ATOM 547 C C . PHE A 1 71 ? 2.943 -12.085 -11.797 1.00 98.12 71 PHE A C 1
ATOM 549 O O . PHE A 1 71 ? 2.280 -11.182 -12.299 1.00 98.12 71 PHE A O 1
ATOM 556 N N . GLU A 1 72 ? 2.633 -13.367 -11.935 1.00 97.38 72 GLU A N 1
ATOM 557 C CA . GLU A 1 72 ? 1.472 -13.849 -12.678 1.00 97.38 72 GLU A CA 1
ATOM 558 C C . GLU A 1 72 ? 0.202 -13.746 -11.828 1.00 97.38 72 GLU A C 1
ATOM 560 O O . GLU A 1 72 ? 0.208 -14.103 -10.640 1.00 97.38 72 GLU A O 1
ATOM 565 N N . ALA A 1 73 ? -0.897 -13.301 -12.440 1.00 96.38 73 ALA A N 1
ATOM 566 C CA . ALA A 1 73 ? -2.212 -13.311 -11.809 1.00 96.38 73 ALA A CA 1
ATOM 567 C C . ALA A 1 73 ? -2.587 -14.726 -11.305 1.00 96.38 73 ALA A C 1
ATOM 569 O O . ALA A 1 73 ? -2.250 -15.725 -11.944 1.00 96.38 73 ALA A O 1
ATOM 570 N N . PRO A 1 74 ? -3.294 -14.868 -10.168 1.00 96.25 74 PRO A N 1
ATOM 571 C CA . PRO A 1 74 ? -3.686 -13.832 -9.208 1.00 96.25 74 PRO A CA 1
ATOM 572 C C . PRO A 1 74 ? -2.617 -13.573 -8.125 1.00 96.25 74 PRO A C 1
ATOM 574 O O . PRO A 1 74 ? -2.873 -12.902 -7.127 1.00 96.25 74 PRO A O 1
ATOM 577 N N . ARG A 1 75 ? -1.413 -14.144 -8.262 1.00 96.81 75 ARG A N 1
ATOM 578 C CA . ARG A 1 75 ? -0.351 -14.111 -7.242 1.00 96.81 75 ARG A CA 1
ATOM 579 C C . ARG A 1 75 ? 0.574 -12.914 -7.450 1.00 96.81 75 ARG A C 1
ATOM 581 O O . ARG A 1 75 ? 1.784 -13.072 -7.596 1.00 96.81 75 ARG A O 1
ATOM 588 N N . SER A 1 76 ? -0.010 -11.725 -7.424 1.00 97.38 76 SER A N 1
ATOM 589 C CA . SER A 1 76 ? 0.679 -10.438 -7.531 1.00 97.38 76 SER A CA 1
ATOM 590 C C . SER A 1 76 ? 0.100 -9.435 -6.524 1.00 97.38 76 SER A C 1
ATOM 592 O O . SER A 1 76 ? -0.802 -9.768 -5.750 1.00 97.38 76 SER A O 1
ATOM 594 N N . TYR A 1 77 ? 0.628 -8.207 -6.509 1.00 97.19 77 TYR A N 1
ATOM 595 C CA . TYR A 1 77 ? 0.114 -7.139 -5.647 1.00 97.19 77 TYR A CA 1
ATOM 596 C C . TYR A 1 77 ? -1.329 -6.752 -5.999 1.00 97.19 77 TYR A C 1
ATOM 598 O O . TYR A 1 77 ? -2.181 -6.696 -5.120 1.00 97.19 77 TYR A O 1
ATOM 606 N N . THR A 1 78 ? -1.612 -6.539 -7.286 1.00 97.44 78 THR A N 1
ATOM 607 C CA . THR A 1 78 ? -2.933 -6.132 -7.794 1.00 97.44 78 THR A CA 1
ATOM 608 C C . THR A 1 78 ? -3.863 -7.310 -8.080 1.00 97.44 78 THR A C 1
ATOM 610 O O . THR A 1 78 ? -5.003 -7.090 -8.467 1.00 97.44 78 THR A O 1
ATOM 613 N N . ALA A 1 79 ? -3.387 -8.550 -7.923 1.00 97.38 79 ALA A N 1
ATOM 614 C CA . ALA A 1 79 ? -4.002 -9.779 -8.439 1.00 97.38 79 ALA A CA 1
ATOM 615 C C . ALA A 1 79 ? -4.165 -9.841 -9.975 1.00 97.38 79 ALA A C 1
ATOM 617 O O . ALA A 1 79 ? -4.801 -10.756 -10.492 1.00 97.38 79 ALA A O 1
ATOM 618 N N . GLU A 1 80 ? -3.519 -8.935 -10.710 1.00 97.38 80 GLU A N 1
ATOM 619 C CA . GLU A 1 80 ? -3.351 -8.996 -12.166 1.00 97.38 80 GLU A CA 1
ATOM 620 C C . GLU A 1 80 ? -1.940 -9.480 -12.535 1.00 97.38 80 GLU A C 1
ATOM 622 O O . GLU A 1 80 ? -1.100 -9.705 -11.664 1.00 97.38 80 GLU A O 1
ATOM 627 N N . ASP A 1 81 ? -1.637 -9.609 -13.826 1.00 98.00 81 ASP A N 1
ATOM 628 C CA . ASP A 1 81 ? -0.245 -9.730 -14.258 1.00 98.00 81 ASP A CA 1
ATOM 629 C C . ASP A 1 81 ? 0.498 -8.428 -13.915 1.00 98.00 81 ASP A C 1
ATOM 631 O O . ASP A 1 81 ? 0.066 -7.337 -14.295 1.00 98.00 81 ASP A O 1
ATOM 635 N N . VAL A 1 82 ? 1.616 -8.543 -13.194 1.00 98.50 82 VAL A N 1
ATOM 636 C CA . VAL A 1 82 ? 2.466 -7.413 -12.799 1.00 98.50 82 VAL A CA 1
ATOM 637 C C . VAL A 1 82 ? 3.893 -7.647 -13.270 1.00 98.50 82 VAL A C 1
ATOM 639 O O . VAL A 1 82 ? 4.463 -8.718 -13.058 1.00 98.50 82 VAL A O 1
ATOM 642 N N . VAL A 1 83 ? 4.494 -6.627 -13.876 1.00 98.50 83 VAL A N 1
ATOM 643 C CA . VAL A 1 83 ? 5.925 -6.598 -14.197 1.00 98.50 83 VAL A CA 1
ATOM 644 C C . VAL A 1 83 ? 6.570 -5.435 -13.455 1.00 98.50 83 VAL A C 1
ATOM 646 O O . VAL A 1 83 ? 6.084 -4.308 -13.514 1.00 98.50 83 VAL A O 1
ATOM 649 N N . GLU A 1 84 ? 7.672 -5.708 -12.767 1.00 98.62 84 GLU A N 1
ATOM 650 C CA . GLU A 1 84 ? 8.518 -4.694 -12.141 1.00 98.62 84 GLU A CA 1
ATOM 651 C C . GLU A 1 84 ? 9.856 -4.621 -12.870 1.00 98.62 84 GLU A C 1
ATOM 653 O O . GLU A 1 84 ? 10.523 -5.639 -13.057 1.00 98.62 84 GLU A O 1
ATOM 658 N N . ILE A 1 85 ? 10.235 -3.413 -13.280 1.00 98.44 85 ILE A N 1
ATOM 659 C CA . ILE A 1 85 ? 11.493 -3.099 -13.953 1.00 98.44 85 ILE A CA 1
ATOM 660 C C . ILE A 1 85 ? 12.333 -2.279 -12.977 1.00 98.44 85 ILE A C 1
ATOM 662 O O . ILE A 1 85 ? 12.021 -1.126 -12.688 1.00 98.44 85 ILE A O 1
ATOM 666 N N . SER A 1 86 ? 13.385 -2.891 -12.450 1.00 98.31 86 SER A N 1
ATOM 667 C CA . SER A 1 86 ? 14.385 -2.267 -11.591 1.00 98.31 86 SER A CA 1
ATOM 668 C C . SER A 1 86 ? 15.550 -1.772 -12.447 1.00 98.31 86 SER A C 1
ATOM 670 O O . SER A 1 86 ? 16.321 -2.572 -12.980 1.00 98.31 86 SER A O 1
ATOM 672 N N . CYS A 1 87 ? 15.664 -0.457 -12.582 1.00 97.12 87 CYS A N 1
ATOM 673 C CA . CYS A 1 87 ? 16.708 0.242 -13.331 1.00 97.12 87 CYS A CA 1
ATOM 674 C C . CYS A 1 87 ? 17.545 1.126 -12.399 1.00 97.12 87 CYS A C 1
ATOM 676 O O . CYS A 1 87 ? 17.236 1.270 -11.211 1.00 97.12 87 CYS A O 1
ATOM 678 N N . HIS A 1 88 ? 18.612 1.737 -12.914 1.00 97.75 88 HIS A N 1
ATOM 679 C CA . HIS A 1 88 ? 19.327 2.754 -12.146 1.00 97.75 88 HIS A CA 1
ATOM 680 C C . HIS A 1 88 ? 18.381 3.915 -11.808 1.00 97.75 88 HIS A C 1
ATOM 682 O O . HIS A 1 88 ? 17.608 4.368 -12.654 1.00 97.75 88 HIS A O 1
ATOM 688 N N . GLY A 1 89 ? 18.458 4.427 -10.575 1.00 96.00 89 GLY A N 1
ATOM 689 C CA . GLY A 1 89 ? 17.573 5.476 -10.044 1.00 96.00 89 GLY A CA 1
ATOM 690 C C . GLY A 1 89 ? 17.842 6.876 -10.606 1.00 96.00 89 GLY A C 1
ATOM 691 O O . GLY A 1 89 ? 17.899 7.853 -9.861 1.00 96.00 89 GLY A O 1
ATOM 692 N N . SER A 1 90 ? 18.059 6.983 -11.917 1.00 96.75 90 SER A N 1
ATOM 693 C CA . SER A 1 90 ? 18.169 8.236 -12.656 1.00 96.75 90 SER A CA 1
ATOM 694 C C . SER A 1 90 ? 16.776 8.676 -13.117 1.00 96.75 90 SER A C 1
ATOM 696 O O . SER A 1 90 ? 16.137 7.928 -13.861 1.00 96.75 90 SER A O 1
ATOM 698 N N . PRO A 1 91 ? 16.313 9.897 -12.772 1.00 96.38 91 PRO A N 1
ATOM 699 C CA . PRO A 1 91 ? 15.028 10.417 -13.245 1.00 96.38 91 PRO A CA 1
ATOM 700 C C . PRO A 1 91 ? 14.864 10.361 -14.767 1.00 96.38 91 PRO A C 1
ATOM 702 O O . PRO A 1 91 ? 13.769 10.114 -15.257 1.00 96.38 91 PRO A O 1
ATOM 705 N N . LEU A 1 92 ? 15.959 10.541 -15.514 1.00 96.12 92 LEU A N 1
ATOM 706 C CA . LEU A 1 92 ? 15.951 10.478 -16.975 1.00 96.12 92 LEU A CA 1
ATOM 707 C C . LEU A 1 92 ? 15.723 9.050 -17.488 1.00 96.12 92 LEU A C 1
ATOM 709 O O . LEU A 1 92 ? 14.942 8.854 -18.411 1.00 96.12 92 LEU A O 1
ATOM 713 N N . VAL A 1 93 ? 16.370 8.052 -16.876 1.00 96.94 93 VAL A N 1
ATOM 714 C CA . VAL A 1 93 ? 16.203 6.635 -17.253 1.00 96.94 93 VAL A CA 1
ATOM 715 C C . VAL A 1 93 ? 14.793 6.158 -16.908 1.00 96.94 93 VAL A C 1
ATOM 717 O O . VAL A 1 93 ? 14.134 5.520 -17.729 1.00 96.94 93 VAL A O 1
ATOM 720 N N . LEU A 1 94 ? 14.314 6.516 -15.714 1.00 97.81 94 LEU A N 1
ATOM 721 C CA . LEU A 1 94 ? 12.968 6.193 -15.251 1.00 97.81 94 LEU A CA 1
ATOM 722 C C . LEU A 1 94 ? 11.890 6.831 -16.136 1.00 97.81 94 LEU A C 1
ATOM 724 O O . LEU A 1 94 ? 10.971 6.141 -16.574 1.00 97.81 94 LEU A O 1
ATOM 728 N N . GLY A 1 95 ? 12.034 8.127 -16.428 1.00 97.50 95 GLY A N 1
ATOM 729 C CA . GLY A 1 95 ? 11.135 8.867 -17.311 1.00 97.50 95 GLY A CA 1
ATOM 730 C C . GLY A 1 95 ? 11.102 8.277 -18.717 1.00 97.50 95 GLY A C 1
ATOM 731 O O . GLY A 1 95 ? 10.025 7.969 -19.216 1.00 97.50 95 GLY A O 1
ATOM 732 N N . HIS A 1 96 ? 12.270 8.000 -19.309 1.00 97.62 96 HIS A N 1
ATOM 733 C CA . HIS A 1 96 ? 12.358 7.378 -20.634 1.00 97.62 96 HIS A CA 1
ATOM 734 C C . HIS A 1 96 ? 11.656 6.018 -20.680 1.00 97.62 96 HIS A C 1
ATOM 736 O O . HIS A 1 96 ? 10.876 5.755 -21.590 1.00 97.62 96 HIS A O 1
ATOM 742 N N . CYS A 1 97 ? 11.892 5.141 -19.702 1.00 98.00 97 CYS A N 1
ATOM 743 C CA . CYS A 1 97 ? 11.234 3.835 -19.677 1.00 98.00 97 CYS A CA 1
ATOM 744 C C . CYS A 1 97 ? 9.709 3.964 -19.523 1.00 98.00 97 CYS A C 1
ATOM 746 O O . CYS A 1 97 ? 8.970 3.301 -20.252 1.00 98.00 97 CYS A O 1
ATOM 748 N N . LEU A 1 98 ? 9.233 4.853 -18.643 1.00 98.19 98 LEU A N 1
ATOM 749 C CA . LEU A 1 98 ? 7.803 5.107 -18.468 1.00 98.19 98 LEU A CA 1
ATOM 750 C C . LEU A 1 98 ? 7.155 5.671 -19.743 1.00 98.19 98 LEU A C 1
ATOM 752 O O . LEU A 1 98 ? 6.107 5.182 -20.156 1.00 98.19 98 LEU A O 1
ATOM 756 N N . GLU A 1 99 ? 7.787 6.640 -20.405 1.00 97.81 99 GLU A N 1
ATOM 757 C CA . GLU A 1 99 ? 7.318 7.190 -21.683 1.00 97.81 99 GLU A CA 1
ATOM 758 C C . GLU A 1 99 ? 7.209 6.106 -22.759 1.00 97.81 99 GLU A C 1
ATOM 760 O O . GLU A 1 99 ? 6.189 6.006 -23.438 1.00 97.81 99 GLU A O 1
ATOM 765 N N . ARG A 1 100 ? 8.225 5.245 -22.883 1.00 97.44 100 ARG A N 1
ATOM 766 C CA . ARG A 1 100 ? 8.224 4.131 -23.842 1.00 97.44 100 ARG A CA 1
ATOM 767 C C . ARG A 1 100 ? 7.108 3.123 -23.562 1.00 97.44 100 ARG A C 1
ATOM 769 O O . ARG A 1 100 ? 6.511 2.608 -24.505 1.00 97.44 100 ARG A O 1
ATOM 776 N N . LEU A 1 101 ? 6.797 2.864 -22.292 1.00 98.06 101 LEU A N 1
ATOM 777 C CA . LEU A 1 101 ? 5.657 2.026 -21.907 1.00 98.06 101 LEU A CA 1
ATOM 778 C C . LEU A 1 101 ? 4.327 2.677 -22.297 1.00 98.06 101 LEU A C 1
ATOM 780 O O . LEU A 1 101 ? 3.452 1.994 -22.832 1.00 98.06 101 LEU A O 1
ATOM 784 N N . CYS A 1 102 ? 4.185 3.986 -22.084 1.00 97.62 102 CYS A N 1
ATOM 785 C CA . CYS A 1 102 ? 3.001 4.732 -22.505 1.00 97.62 102 CYS A CA 1
ATOM 786 C C . CYS A 1 102 ? 2.819 4.702 -24.029 1.00 97.62 102 CYS A C 1
ATOM 788 O O . CYS A 1 102 ? 1.722 4.441 -24.516 1.00 97.62 102 CYS A O 1
ATOM 790 N N . GLU A 1 103 ? 3.900 4.872 -24.793 1.00 96.69 103 GLU A N 1
ATOM 791 C CA . GLU A 1 103 ? 3.892 4.752 -26.258 1.00 96.69 103 GLU A CA 1
ATOM 792 C C . GLU A 1 103 ? 3.497 3.351 -26.744 1.00 96.69 103 GLU A C 1
ATOM 794 O O . GLU A 1 103 ? 2.836 3.221 -27.772 1.00 96.69 103 GLU A O 1
ATOM 799 N N . ALA A 1 104 ? 3.869 2.302 -26.004 1.00 96.06 104 ALA A N 1
ATOM 800 C CA . ALA A 1 104 ? 3.467 0.923 -26.291 1.00 96.06 104 ALA A CA 1
ATOM 801 C C . ALA A 1 104 ? 1.996 0.625 -25.910 1.00 96.06 104 ALA A C 1
ATOM 803 O O . ALA A 1 104 ? 1.442 -0.414 -26.289 1.00 96.06 104 ALA A O 1
ATOM 804 N N . GLY A 1 105 ? 1.342 1.544 -25.191 1.00 96.75 105 GLY A N 1
ATOM 805 C CA . GLY A 1 105 ? -0.075 1.482 -24.842 1.00 96.75 105 GLY A CA 1
ATOM 806 C C . GLY A 1 105 ? -0.374 1.265 -23.358 1.00 96.75 105 GLY A C 1
ATOM 807 O O . GLY A 1 105 ? -1.505 0.897 -23.039 1.00 96.75 105 GLY A O 1
ATOM 808 N N . ALA A 1 106 ? 0.594 1.466 -22.456 1.00 97.81 106 ALA A N 1
ATOM 809 C CA . ALA A 1 106 ? 0.286 1.628 -21.035 1.00 97.81 106 ALA A CA 1
ATOM 810 C C . ALA A 1 106 ? -0.409 2.977 -20.793 1.00 97.81 106 ALA A C 1
ATOM 812 O O . ALA A 1 106 ? -0.070 3.982 -21.414 1.00 97.81 106 ALA A O 1
ATOM 813 N N . ARG A 1 107 ? -1.328 3.035 -19.832 1.00 97.56 107 ARG A N 1
ATOM 814 C CA . ARG A 1 107 ? -1.785 4.309 -19.262 1.00 97.56 107 ARG A CA 1
ATOM 815 C C . ARG A 1 107 ? -0.960 4.639 -18.018 1.00 97.56 107 ARG A C 1
ATOM 817 O O . ARG A 1 107 ? -0.580 3.745 -17.268 1.00 97.56 107 ARG A O 1
ATOM 824 N N . LEU A 1 108 ? -0.716 5.920 -17.751 1.00 97.88 108 LEU A N 1
ATOM 825 C CA . LEU A 1 108 ? -0.186 6.340 -16.453 1.00 97.88 108 LEU A CA 1
ATOM 826 C C . LEU A 1 108 ? -1.172 5.995 -15.333 1.00 97.88 108 LEU A C 1
ATOM 828 O O . LEU A 1 108 ? -2.352 6.337 -15.427 1.00 97.88 108 LEU A O 1
ATOM 832 N N . ALA A 1 109 ? -0.685 5.332 -14.287 1.00 97.88 109 ALA A N 1
ATOM 833 C CA . ALA A 1 109 ? -1.500 5.026 -13.118 1.00 97.88 109 ALA A CA 1
ATOM 834 C C . ALA A 1 109 ? -1.910 6.309 -12.374 1.00 97.88 109 ALA A C 1
ATOM 836 O O . ALA A 1 109 ? -1.105 7.230 -12.213 1.00 97.88 109 ALA A O 1
ATOM 837 N N . GLU A 1 110 ? -3.141 6.342 -11.876 1.00 96.50 110 GLU A N 1
ATOM 838 C CA . GLU A 1 110 ? -3.613 7.381 -10.962 1.00 96.50 110 GLU A CA 1
ATOM 839 C C . GLU A 1 110 ? -3.050 7.169 -9.539 1.00 96.50 110 GLU A C 1
ATOM 841 O O . GLU A 1 110 ? -2.625 6.057 -9.185 1.00 96.50 110 GLU A O 1
ATOM 846 N N . PRO A 1 111 ? -3.038 8.209 -8.681 1.00 94.38 111 PRO A N 1
ATOM 847 C CA . PRO A 1 111 ? -2.622 8.070 -7.288 1.00 94.38 111 PRO A CA 1
ATOM 848 C C . PRO A 1 111 ? -3.390 6.956 -6.564 1.00 94.38 111 PRO A C 1
ATOM 850 O O . PRO A 1 111 ? -4.617 6.941 -6.532 1.00 94.38 111 PRO A O 1
ATOM 853 N N . GLY A 1 112 ? -2.658 6.005 -5.979 1.00 94.69 112 GLY A N 1
ATOM 854 C CA . GLY A 1 112 ? -3.241 4.872 -5.251 1.00 94.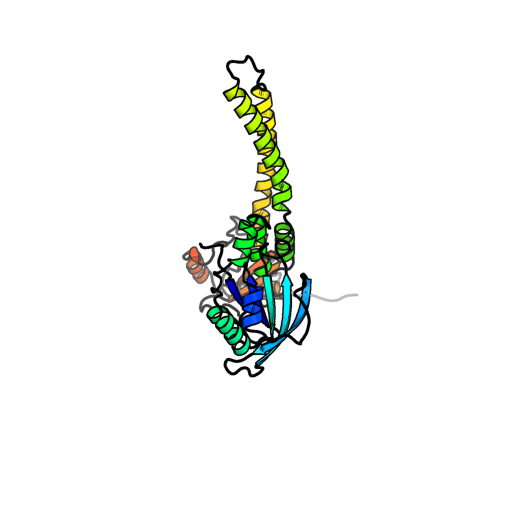69 112 GLY A CA 1
ATOM 855 C C . GLY A 1 112 ? -3.854 3.774 -6.129 1.00 94.69 112 GLY A C 1
ATOM 856 O O . GLY A 1 112 ? -4.333 2.776 -5.589 1.00 94.69 112 GLY A O 1
ATOM 857 N N . GLU A 1 113 ? -3.801 3.889 -7.461 1.00 97.00 113 GLU A N 1
ATOM 858 C CA . GLU A 1 113 ? -4.530 2.991 -8.361 1.00 97.00 113 GLU A CA 1
ATOM 859 C C . GLU A 1 113 ? -4.110 1.517 -8.231 1.00 97.00 113 GLU A C 1
ATOM 861 O O . GLU A 1 113 ? -4.965 0.636 -8.240 1.00 97.00 113 GLU A O 1
ATOM 866 N N . PHE A 1 114 ? -2.821 1.215 -8.032 1.00 97.75 114 PHE A N 1
ATOM 867 C CA . PHE A 1 114 ? -2.377 -0.171 -7.811 1.00 97.75 114 PHE A CA 1
ATOM 868 C C . PHE A 1 114 ? -3.034 -0.797 -6.571 1.00 97.75 114 PHE A C 1
ATOM 870 O O . PHE A 1 114 ? -3.476 -1.944 -6.609 1.00 97.75 114 PHE A O 1
ATOM 877 N N . THR A 1 115 ? -3.117 -0.050 -5.469 1.00 97.06 115 THR A N 1
ATOM 878 C CA . THR A 1 115 ? -3.754 -0.524 -4.232 1.00 97.06 115 THR A CA 1
ATOM 879 C C . THR A 1 115 ? -5.268 -0.625 -4.410 1.00 97.06 115 THR A C 1
ATOM 881 O O . THR A 1 115 ? -5.871 -1.599 -3.965 1.00 97.06 115 THR A O 1
ATOM 884 N N . LEU A 1 116 ? -5.880 0.318 -5.134 1.00 96.00 116 LEU A N 1
ATOM 885 C CA . LEU A 1 116 ? -7.296 0.251 -5.491 1.00 96.00 116 LEU A CA 1
ATOM 886 C C . LEU A 1 116 ? -7.615 -1.001 -6.321 1.00 96.00 116 LEU A C 1
ATOM 888 O O . LEU A 1 116 ? -8.586 -1.689 -6.026 1.00 96.00 116 LEU A O 1
ATOM 892 N N . ARG A 1 117 ? -6.787 -1.355 -7.312 1.00 96.56 117 ARG A N 1
ATOM 893 C CA . ARG A 1 117 ? -6.961 -2.596 -8.087 1.00 96.56 117 ARG A CA 1
ATOM 894 C C . ARG A 1 117 ? -6.816 -3.843 -7.225 1.00 96.56 117 ARG A C 1
ATOM 896 O O . ARG A 1 117 ? -7.609 -4.766 -7.371 1.00 96.56 117 ARG A O 1
ATOM 903 N N . ALA A 1 118 ? -5.864 -3.858 -6.290 1.00 97.12 118 ALA A N 1
ATOM 904 C CA . ALA A 1 118 ? -5.747 -4.945 -5.319 1.00 97.12 118 ALA A CA 1
ATOM 905 C C . ALA A 1 118 ? -7.042 -5.112 -4.497 1.00 97.12 118 ALA A C 1
ATOM 907 O O . ALA A 1 118 ? -7.504 -6.235 -4.296 1.00 97.12 118 ALA A O 1
ATOM 908 N N . PHE A 1 119 ? -7.655 -4.006 -4.068 1.00 96.25 119 PHE A N 1
ATOM 909 C CA . PHE A 1 119 ? -8.943 -4.022 -3.374 1.00 96.25 119 PHE A CA 1
ATOM 910 C C . PHE A 1 119 ? -10.086 -4.530 -4.267 1.00 96.25 119 PHE A C 1
ATOM 912 O O . PHE A 1 119 ? -10.797 -5.460 -3.891 1.00 96.25 119 PHE A O 1
ATOM 919 N N . LEU A 1 120 ? -10.234 -3.975 -5.473 1.00 95.75 120 LEU A N 1
ATOM 920 C CA . LEU A 1 120 ? -11.306 -4.342 -6.407 1.00 95.75 120 LEU A CA 1
ATOM 921 C C . LEU A 1 120 ? -11.226 -5.807 -6.859 1.00 95.75 120 LEU A C 1
ATOM 923 O O . LEU A 1 120 ? -12.257 -6.450 -7.035 1.00 95.75 120 LEU A O 1
ATOM 927 N N . ASN A 1 121 ? -10.015 -6.354 -6.978 1.00 95.50 121 ASN A N 1
ATOM 928 C CA . ASN A 1 121 ? -9.788 -7.763 -7.299 1.00 95.50 121 ASN A CA 1
ATOM 929 C C . ASN A 1 121 ? -9.889 -8.690 -6.070 1.00 95.50 121 ASN A C 1
ATOM 931 O O . ASN A 1 121 ? -9.569 -9.876 -6.162 1.00 95.50 121 ASN A O 1
ATOM 935 N N . GLY A 1 122 ? -10.303 -8.172 -4.906 1.00 95.00 122 GLY A N 1
ATOM 936 C CA . GLY A 1 122 ? -10.503 -8.949 -3.680 1.00 95.00 122 GLY A CA 1
ATOM 937 C C . GLY A 1 122 ? -9.213 -9.478 -3.049 1.00 95.00 122 GLY A C 1
ATOM 938 O O . GLY A 1 122 ? -9.259 -10.371 -2.203 1.00 95.00 122 GLY A O 1
ATOM 939 N N . ARG A 1 123 ? -8.046 -8.954 -3.451 1.00 95.75 123 ARG A N 1
ATOM 940 C CA . ARG A 1 123 ? -6.742 -9.358 -2.905 1.00 95.75 123 ARG A CA 1
ATOM 941 C C . ARG A 1 123 ? -6.531 -8.834 -1.487 1.00 95.75 123 ARG A C 1
ATOM 943 O O . ARG A 1 123 ? -5.838 -9.487 -0.701 1.00 95.75 123 ARG A O 1
ATOM 950 N N . ILE A 1 124 ? -7.081 -7.660 -1.202 1.00 96.44 124 ILE A N 1
ATOM 951 C CA . ILE A 1 124 ? -7.080 -6.976 0.093 1.00 96.44 124 ILE A CA 1
ATOM 952 C C . ILE A 1 124 ? -8.459 -6.350 0.322 1.00 96.44 124 ILE A C 1
ATOM 954 O O . ILE A 1 124 ? -9.195 -6.124 -0.637 1.00 96.44 124 ILE A O 1
ATOM 958 N N . ASP A 1 125 ? -8.810 -6.053 1.569 1.00 95.88 125 ASP A N 1
ATOM 959 C CA . ASP A 1 125 ? -9.978 -5.228 1.883 1.00 95.88 125 ASP A CA 1
ATOM 960 C C . ASP A 1 125 ? -9.619 -3.743 2.076 1.00 95.88 125 ASP A C 1
ATOM 962 O O . ASP A 1 125 ? -8.460 -3.338 1.959 1.00 95.88 125 ASP A O 1
ATOM 966 N N . LEU A 1 126 ? -10.635 -2.911 2.324 1.00 94.31 126 LEU A N 1
ATOM 967 C CA . LEU A 1 126 ? -10.457 -1.466 2.452 1.00 94.31 126 LEU A CA 1
ATOM 968 C C . LEU A 1 126 ? -9.581 -1.075 3.664 1.00 94.31 126 LEU A C 1
ATOM 970 O O . LEU A 1 126 ? -8.637 -0.316 3.455 1.00 94.31 126 LEU A O 1
ATOM 974 N N . PRO A 1 127 ? -9.784 -1.626 4.884 1.00 92.75 127 PRO A N 1
ATOM 975 C CA . PRO A 1 127 ? -8.866 -1.386 6.001 1.00 92.75 127 PRO A CA 1
ATOM 976 C C . PRO A 1 127 ? -7.409 -1.744 5.688 1.00 92.75 127 PRO A C 1
ATOM 978 O O . PRO A 1 127 ? -6.491 -1.029 6.082 1.00 92.75 127 PRO A O 1
ATOM 981 N N . GLN A 1 128 ? -7.172 -2.842 4.966 1.00 96.12 128 GLN A N 1
ATOM 982 C CA . GLN A 1 128 ? -5.824 -3.209 4.539 1.00 96.12 128 GLN A CA 1
ATOM 983 C C . GLN A 1 128 ? -5.241 -2.205 3.537 1.00 96.12 128 GLN A C 1
ATOM 985 O O . GLN A 1 128 ? -4.055 -1.895 3.625 1.00 96.12 128 GLN A O 1
ATOM 990 N N . ALA A 1 129 ? -6.046 -1.698 2.599 1.00 95.25 129 ALA A N 1
ATOM 991 C CA . ALA A 1 129 ? -5.622 -0.685 1.634 1.00 95.25 129 ALA A CA 1
ATOM 992 C C . ALA A 1 129 ? -5.238 0.641 2.312 1.00 95.25 129 ALA A C 1
ATOM 994 O O . ALA A 1 129 ? -4.199 1.215 1.984 1.00 95.25 129 ALA A O 1
ATOM 995 N N . GLU A 1 130 ? -6.032 1.099 3.283 1.00 93.25 130 GLU A N 1
ATOM 996 C CA . GLU A 1 130 ? -5.733 2.293 4.086 1.00 93.25 130 GLU A CA 1
ATOM 997 C C . GLU A 1 130 ? -4.440 2.112 4.891 1.00 93.25 130 GLU A C 1
ATOM 999 O O . GLU A 1 130 ? -3.558 2.970 4.856 1.00 93.25 130 GLU A O 1
ATOM 1004 N N . ALA A 1 131 ? -4.262 0.942 5.505 1.00 94.62 131 ALA A N 1
ATOM 1005 C CA . ALA A 1 131 ? -3.073 0.627 6.286 1.00 94.62 131 ALA A CA 1
ATOM 1006 C C . ALA A 1 131 ? -1.771 0.591 5.462 1.00 94.62 131 ALA A C 1
ATOM 1008 O O . ALA A 1 131 ? -0.690 0.807 6.0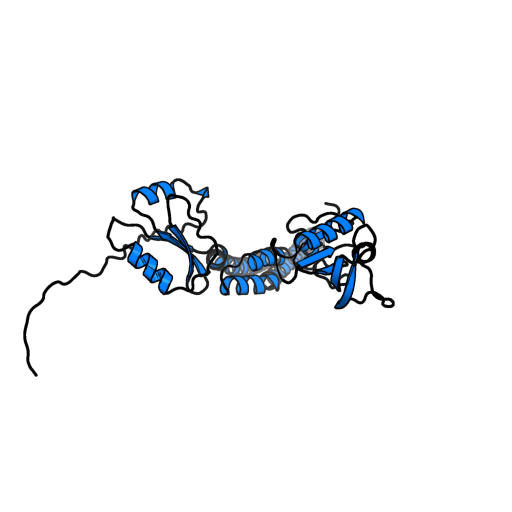10 1.00 94.62 131 ALA A O 1
ATOM 1009 N N . VAL A 1 132 ? -1.835 0.330 4.148 1.00 95.44 132 VAL A N 1
ATOM 1010 C CA . VAL A 1 132 ? -0.657 0.452 3.268 1.00 95.44 132 VAL A CA 1
ATOM 1011 C C . VAL A 1 132 ? -0.186 1.904 3.195 1.00 95.44 132 VAL A C 1
ATOM 1013 O O . VAL A 1 132 ? 1.018 2.143 3.268 1.00 95.44 132 VAL A O 1
ATOM 1016 N N . ARG A 1 133 ? -1.109 2.868 3.078 1.00 92.56 133 ARG A N 1
ATOM 1017 C CA . ARG A 1 133 ? -0.762 4.297 3.108 1.00 92.56 133 ARG A CA 1
ATOM 1018 C C . ARG A 1 133 ? -0.164 4.664 4.462 1.00 92.56 133 ARG A C 1
ATOM 1020 O O . ARG A 1 133 ? 0.924 5.226 4.496 1.00 92.56 133 ARG A O 1
ATOM 1027 N N . ASP A 1 134 ? -0.819 4.266 5.550 1.00 92.75 134 ASP A N 1
ATOM 1028 C CA . ASP A 1 134 ? -0.353 4.575 6.905 1.00 92.75 134 ASP A CA 1
ATOM 1029 C C . ASP A 1 134 ? 1.047 3.998 7.183 1.00 92.75 134 ASP A C 1
ATOM 1031 O O . ASP A 1 134 ? 1.837 4.596 7.907 1.00 92.75 134 ASP A O 1
ATOM 1035 N N . LEU A 1 135 ? 1.395 2.853 6.583 1.00 94.50 135 LEU A N 1
ATOM 1036 C CA . LEU A 1 135 ? 2.735 2.273 6.684 1.00 94.50 135 LEU A CA 1
ATOM 1037 C C . LEU A 1 135 ? 3.792 3.097 5.934 1.00 94.50 135 LEU A C 1
ATOM 1039 O O . LEU A 1 135 ? 4.920 3.201 6.406 1.00 94.50 135 LEU A O 1
ATOM 1043 N N . ILE A 1 136 ? 3.442 3.644 4.766 1.00 91.69 136 ILE A N 1
ATOM 1044 C CA . ILE A 1 136 ? 4.333 4.494 3.961 1.00 91.69 136 ILE A CA 1
ATOM 1045 C C . ILE A 1 136 ? 4.547 5.851 4.644 1.00 91.69 136 ILE A C 1
ATOM 1047 O O . ILE A 1 136 ? 5.651 6.386 4.595 1.00 91.69 136 ILE A O 1
ATOM 1051 N N . GLU A 1 137 ? 3.506 6.392 5.278 1.00 90.19 137 GLU A N 1
ATOM 1052 C CA . GLU A 1 137 ? 3.514 7.703 5.944 1.00 90.19 137 GLU A CA 1
ATOM 1053 C C . GLU A 1 137 ? 4.019 7.656 7.396 1.00 90.19 137 GLU A C 1
ATOM 1055 O O . GLU A 1 137 ? 4.238 8.705 7.999 1.00 90.19 137 GLU A O 1
ATOM 1060 N N . ALA A 1 138 ? 4.212 6.464 7.969 1.00 90.88 138 ALA A N 1
ATOM 1061 C CA . ALA A 1 138 ? 4.629 6.298 9.356 1.00 90.88 138 ALA A CA 1
ATOM 1062 C C . ALA A 1 138 ? 5.951 7.025 9.656 1.00 90.88 138 ALA A C 1
ATOM 1064 O O . ALA A 1 138 ? 6.987 6.744 9.051 1.00 90.88 138 ALA A O 1
ATOM 1065 N N . THR A 1 139 ? 5.931 7.900 10.663 1.00 87.81 139 THR A N 1
ATOM 1066 C CA . THR A 1 139 ? 7.116 8.624 11.143 1.00 87.81 139 THR A CA 1
ATOM 1067 C C . THR A 1 139 ? 7.765 7.925 12.334 1.00 87.81 139 THR A C 1
ATOM 1069 O O . THR A 1 139 ? 8.963 8.081 12.555 1.00 87.81 139 THR A O 1
ATOM 1072 N N . THR A 1 140 ? 7.027 7.074 13.057 1.00 88.25 140 THR A N 1
ATOM 1073 C CA . THR A 1 140 ? 7.571 6.256 14.153 1.00 88.25 140 THR A CA 1
ATOM 1074 C C . THR A 1 140 ? 7.576 4.761 13.831 1.00 88.25 140 THR A C 1
ATOM 1076 O O . THR A 1 140 ? 6.730 4.230 13.104 1.00 88.25 140 THR A O 1
ATOM 1079 N N . LEU A 1 141 ? 8.495 4.016 14.458 1.00 90.31 141 LEU A N 1
ATOM 1080 C CA . LEU A 1 141 ? 8.510 2.548 14.360 1.00 90.31 141 LEU A CA 1
ATOM 1081 C C . LEU A 1 141 ? 7.238 1.911 14.932 1.00 90.31 141 LEU A C 1
ATOM 1083 O O . LEU A 1 141 ? 6.854 0.814 14.522 1.00 90.31 141 LEU A O 1
ATOM 1087 N N . TYR A 1 142 ? 6.606 2.557 15.912 1.00 91.00 142 TYR A N 1
ATOM 1088 C CA . TYR A 1 142 ? 5.375 2.053 16.504 1.00 91.00 142 TYR A CA 1
ATOM 1089 C C . TYR A 1 142 ? 4.191 2.207 15.545 1.00 91.00 142 TYR A C 1
ATOM 1091 O O . TYR A 1 142 ? 3.481 1.224 15.326 1.00 91.00 142 TYR A O 1
ATOM 1099 N N . GLN A 1 143 ? 4.046 3.367 14.892 1.00 91.44 143 GLN A N 1
ATOM 1100 C CA . GLN A 1 143 ? 3.080 3.564 13.808 1.00 91.44 143 GLN A CA 1
ATOM 1101 C C . GLN A 1 143 ? 3.264 2.528 12.701 1.00 91.44 143 GLN A C 1
ATOM 1103 O O . GLN A 1 143 ? 2.315 1.827 12.353 1.00 91.44 143 GLN A O 1
ATOM 1108 N N . ALA A 1 144 ? 4.501 2.356 12.219 1.00 93.06 144 ALA A N 1
ATOM 1109 C CA . ALA A 1 144 ? 4.808 1.392 11.167 1.00 93.06 144 ALA A CA 1
ATOM 1110 C C . ALA A 1 144 ? 4.402 -0.039 11.563 1.00 93.06 144 ALA A C 1
ATOM 1112 O O . ALA A 1 144 ? 3.847 -0.786 10.760 1.00 93.06 144 ALA A O 1
ATOM 1113 N N . ARG A 1 145 ? 4.616 -0.437 12.824 1.00 93.44 145 ARG A N 1
ATOM 1114 C CA . ARG A 1 145 ? 4.187 -1.755 13.328 1.00 93.44 145 ARG A CA 1
ATOM 1115 C C . ARG A 1 145 ? 2.669 -1.903 13.363 1.00 93.44 145 ARG A C 1
ATOM 1117 O O . ARG A 1 145 ? 2.171 -2.961 12.978 1.00 93.44 145 ARG A O 1
ATOM 1124 N N . VAL A 1 146 ? 1.946 -0.882 13.822 1.00 92.19 146 VAL A N 1
ATOM 1125 C CA . VAL A 1 146 ? 0.476 -0.895 13.858 1.00 92.19 146 VAL A CA 1
ATOM 1126 C C . VAL A 1 146 ? -0.085 -0.986 12.438 1.00 92.19 146 VAL A C 1
ATOM 1128 O O . VAL A 1 146 ? -0.874 -1.891 12.158 1.00 92.19 146 VAL A O 1
ATOM 1131 N N . ALA A 1 147 ? 0.391 -0.140 11.523 1.00 93.62 147 ALA A N 1
ATOM 1132 C CA . ALA A 1 147 ? -0.010 -0.151 10.120 1.00 93.62 147 ALA A CA 1
ATOM 1133 C C . ALA A 1 147 ? 0.311 -1.496 9.443 1.00 93.62 147 ALA A C 1
ATOM 1135 O O . ALA A 1 147 ? -0.549 -2.088 8.795 1.00 93.62 147 ALA A O 1
ATOM 1136 N N . ALA A 1 148 ? 1.495 -2.073 9.678 1.00 95.00 148 ALA A N 1
ATOM 1137 C CA . ALA A 1 148 ? 1.855 -3.386 9.139 1.00 95.00 148 ALA A CA 1
ATOM 1138 C C . ALA A 1 148 ? 0.919 -4.512 9.625 1.00 95.00 148 ALA A C 1
ATOM 1140 O O . ALA A 1 148 ? 0.544 -5.393 8.848 1.00 95.00 148 ALA A O 1
ATOM 1141 N N . GLN A 1 149 ? 0.502 -4.494 10.895 1.00 94.25 149 GLN A N 1
ATOM 1142 C CA . GLN A 1 149 ? -0.465 -5.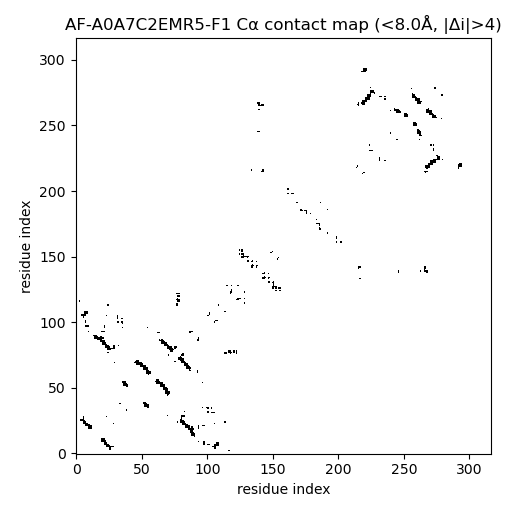466 11.422 1.00 94.25 149 GLN A CA 1
ATOM 1143 C C . GLN A 1 149 ? -1.853 -5.303 10.788 1.00 94.25 149 GLN A C 1
ATOM 1145 O O . GLN A 1 149 ? -2.520 -6.304 10.503 1.00 94.25 149 GLN A O 1
ATOM 1150 N N . GLN A 1 150 ? -2.287 -4.060 10.563 1.00 93.69 150 GLN A N 1
ATOM 1151 C CA . GLN A 1 150 ? -3.554 -3.755 9.900 1.00 93.69 150 GLN A CA 1
ATOM 1152 C C . GLN A 1 150 ? -3.532 -4.150 8.423 1.00 93.69 150 GLN A C 1
ATOM 1154 O O . GLN A 1 150 ? -4.449 -4.839 7.982 1.00 93.69 150 GLN A O 1
ATOM 1159 N N . ALA A 1 151 ? -2.449 -3.854 7.701 1.00 94.69 151 ALA A N 1
ATOM 1160 C CA . ALA A 1 151 ? -2.227 -4.299 6.325 1.00 94.69 151 ALA A CA 1
ATOM 1161 C C . ALA A 1 151 ? -2.206 -5.836 6.221 1.00 94.69 151 ALA A C 1
ATOM 1163 O O . ALA A 1 151 ? -2.696 -6.422 5.254 1.00 94.69 151 ALA A O 1
ATOM 1164 N N . ALA A 1 152 ? -1.732 -6.522 7.266 1.00 94.31 152 ALA A N 1
ATOM 1165 C CA . ALA A 1 152 ? -1.830 -7.973 7.399 1.00 94.31 152 ALA A CA 1
ATOM 1166 C C . ALA A 1 152 ? -3.245 -8.478 7.761 1.00 94.31 152 ALA A C 1
ATOM 1168 O O . ALA A 1 152 ? -3.411 -9.676 7.999 1.00 94.31 152 ALA A O 1
ATOM 1169 N N . GLY A 1 153 ? -4.262 -7.614 7.839 1.00 94.12 153 GLY A N 1
ATOM 1170 C CA . GLY A 1 153 ? -5.676 -7.959 8.024 1.00 94.12 153 GLY A CA 1
ATOM 1171 C C . GLY A 1 153 ? -6.118 -8.150 9.477 1.00 94.12 153 GLY A C 1
ATOM 1172 O O . GLY A 1 153 ? -7.059 -8.903 9.739 1.00 94.12 153 GLY A O 1
ATOM 1173 N N . CYS A 1 154 ? -5.432 -7.550 10.461 1.00 92.38 154 CYS A N 1
ATOM 1174 C CA . CYS A 1 154 ? -5.800 -7.740 11.872 1.00 92.38 154 CYS A CA 1
ATOM 1175 C C . CYS A 1 154 ? -7.193 -7.176 12.207 1.00 92.38 154 CYS A C 1
ATOM 1177 O O . CYS A 1 154 ? -7.938 -7.811 12.953 1.00 92.38 154 CYS A O 1
ATOM 1179 N N . VAL A 1 155 ? -7.569 -6.036 11.618 1.00 90.31 155 VAL A N 1
ATOM 1180 C CA . VAL A 1 155 ? -8.893 -5.410 11.780 1.00 90.31 155 VAL A CA 1
ATOM 1181 C C . VAL A 1 155 ? -9.968 -6.296 11.161 1.00 90.31 155 VAL A C 1
ATOM 1183 O O . VAL A 1 155 ? -10.932 -6.662 11.829 1.00 90.31 155 VAL A O 1
ATOM 1186 N N . SER A 1 156 ? -9.743 -6.742 9.929 1.00 92.06 156 SER A N 1
ATOM 1187 C CA . SER A 1 156 ? -10.620 -7.640 9.177 1.00 92.06 156 SER A CA 1
ATOM 1188 C C . SER A 1 156 ? -10.919 -8.924 9.947 1.00 92.06 156 SER A C 1
ATOM 1190 O O . SER A 1 156 ? -12.077 -9.307 10.105 1.00 92.06 156 SER A O 1
ATOM 1192 N N . ARG A 1 157 ? -9.883 -9.555 10.522 1.00 92.69 157 ARG A N 1
ATOM 1193 C CA . ARG A 1 157 ? -10.030 -10.754 11.365 1.00 92.69 157 ARG A CA 1
ATOM 1194 C C . ARG A 1 157 ? -10.846 -10.507 12.633 1.00 92.69 157 ARG A C 1
ATOM 1196 O O . ARG A 1 157 ? -11.514 -11.426 13.094 1.00 92.69 157 ARG A O 1
ATOM 1203 N N . ARG A 1 158 ? -10.799 -9.300 13.205 1.00 90.50 158 ARG A N 1
ATOM 1204 C CA . ARG A 1 158 ? -11.604 -8.933 14.384 1.00 90.50 158 ARG A CA 1
ATOM 1205 C C . ARG A 1 158 ? -13.063 -8.645 14.025 1.00 90.50 158 ARG A C 1
ATOM 1207 O O . ARG A 1 158 ? -13.937 -8.935 14.833 1.00 90.50 158 ARG A O 1
ATOM 1214 N N . ILE A 1 159 ? -13.323 -8.100 12.836 1.00 92.06 159 ILE A N 1
ATOM 1215 C CA . ILE A 1 159 ? -14.676 -7.770 12.357 1.00 92.06 159 ILE A CA 1
ATOM 1216 C C . ILE A 1 159 ? -15.399 -9.004 11.802 1.00 92.06 159 ILE A C 1
ATOM 1218 O O . ILE A 1 159 ? -16.612 -9.123 11.963 1.00 92.06 159 ILE A O 1
ATOM 1222 N N . ALA A 1 160 ? -14.677 -9.941 11.179 1.00 93.19 160 ALA A N 1
ATOM 1223 C CA . ALA A 1 160 ? -15.270 -11.092 10.498 1.00 93.19 160 ALA A CA 1
ATOM 1224 C C . ALA A 1 160 ? -16.256 -11.910 11.364 1.00 93.19 160 ALA A C 1
ATOM 1226 O O . ALA A 1 160 ? -17.354 -12.174 10.874 1.00 93.19 160 ALA A O 1
ATOM 1227 N N . PRO A 1 161 ? -15.967 -12.245 12.642 1.00 94.19 161 PRO A N 1
ATOM 1228 C CA . PRO A 1 161 ? -16.924 -12.960 13.489 1.00 94.19 161 PRO A CA 1
ATOM 1229 C C . PRO A 1 161 ? -18.211 -12.168 13.746 1.00 94.19 161 PRO A C 1
ATOM 1231 O O . PRO A 1 161 ? -19.295 -12.740 13.751 1.00 94.19 161 PRO A O 1
ATOM 1234 N N . VAL A 1 162 ? -18.105 -10.847 13.919 1.00 94.38 162 VAL A N 1
ATOM 1235 C CA . VAL A 1 162 ? -19.265 -9.971 14.140 1.00 94.38 162 VAL A CA 1
ATOM 1236 C C . VAL A 1 162 ? -20.128 -9.894 12.882 1.00 94.38 162 VAL A C 1
ATOM 1238 O O . VAL A 1 162 ? -21.349 -10.019 12.954 1.00 94.38 162 VAL A O 1
ATOM 1241 N N . LYS A 1 163 ? -19.492 -9.746 11.714 1.00 94.88 163 LYS A N 1
ATOM 1242 C CA . LYS A 1 163 ? -20.182 -9.782 10.421 1.00 94.88 163 LYS A CA 1
ATOM 1243 C C . LYS A 1 163 ? -20.913 -11.111 10.223 1.00 94.88 163 LYS A C 1
ATOM 1245 O O . LYS A 1 163 ? -22.059 -11.105 9.792 1.00 94.88 163 LYS A O 1
ATOM 1250 N N . GLN A 1 164 ? -20.270 -12.227 10.557 1.00 95.88 164 GLN A N 1
ATOM 1251 C CA . GLN A 1 164 ? -20.860 -13.557 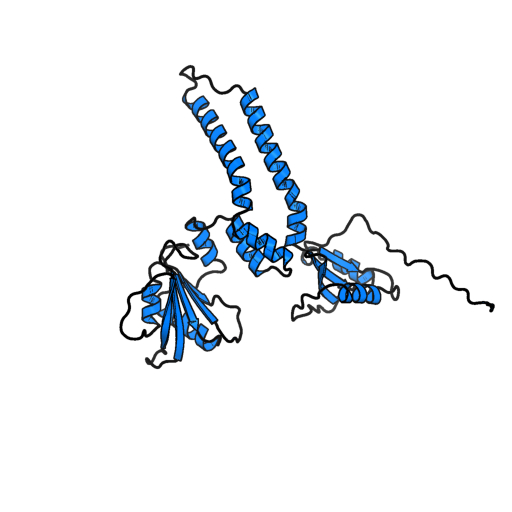10.426 1.00 95.88 164 GLN A CA 1
ATOM 1252 C C . GLN A 1 164 ? -22.108 -13.716 11.308 1.00 95.88 164 GLN A C 1
ATOM 1254 O O . GLN A 1 164 ? -23.147 -14.142 10.817 1.00 95.88 164 GLN A O 1
ATOM 1259 N N . GLN A 1 165 ? -22.043 -13.278 12.569 1.00 94.94 165 GLN A N 1
ATOM 1260 C CA . GLN A 1 165 ? -23.193 -13.295 13.481 1.00 94.94 165 GLN A CA 1
ATOM 1261 C C . GLN A 1 165 ? -24.364 -12.438 12.978 1.00 94.94 165 GLN A C 1
ATOM 1263 O O . GLN A 1 165 ? -25.522 -12.822 13.133 1.00 94.94 165 GLN A O 1
ATOM 1268 N N . LEU A 1 166 ? -24.074 -11.284 12.367 1.00 95.25 166 LEU A N 1
ATOM 1269 C CA . LEU A 1 166 ? -25.098 -10.439 11.752 1.00 95.25 166 LEU A CA 1
ATOM 1270 C C . LEU A 1 166 ? -25.736 -11.111 10.534 1.00 95.25 166 LEU A C 1
ATOM 1272 O O . LEU A 1 166 ? -26.955 -11.097 10.420 1.00 95.25 166 LEU A O 1
ATOM 1276 N N . LEU A 1 167 ? -24.938 -11.717 9.651 1.00 95.81 167 LEU A N 1
ATOM 1277 C CA . LEU A 1 167 ? -25.451 -12.425 8.473 1.00 95.81 167 LEU A CA 1
ATOM 1278 C C . LEU A 1 167 ? -26.336 -13.614 8.860 1.00 95.81 167 LEU A C 1
ATOM 1280 O O . LEU A 1 167 ? -27.391 -13.807 8.267 1.00 95.81 167 LEU A O 1
ATOM 1284 N N . GLU A 1 168 ? -25.945 -14.375 9.881 1.00 93.00 168 GLU A N 1
ATOM 1285 C CA . GLU A 1 168 ? -26.766 -15.462 10.425 1.00 93.00 168 GLU A CA 1
ATOM 1286 C C . GLU A 1 168 ? -28.096 -14.946 10.977 1.00 93.00 168 GLU A C 1
ATOM 1288 O O . GLU A 1 168 ? -29.135 -15.567 10.767 1.00 93.00 168 GLU A O 1
ATOM 1293 N N . LEU A 1 169 ? -28.086 -13.797 11.659 1.00 92.12 169 LEU A N 1
ATOM 1294 C CA . LEU A 1 169 ? -29.310 -13.194 12.174 1.00 92.12 169 LEU A CA 1
ATOM 1295 C C . LEU A 1 169 ? -30.217 -12.681 11.050 1.00 92.12 169 LEU A C 1
ATOM 1297 O O . LEU A 1 169 ? -31.426 -12.881 11.118 1.00 92.12 169 LEU A O 1
ATOM 1301 N N . VAL A 1 170 ? -29.639 -12.062 10.016 1.00 92.69 170 VAL A N 1
ATOM 1302 C CA . VAL A 1 170 ? -30.371 -11.642 8.812 1.00 92.69 170 VAL A CA 1
ATOM 1303 C C . VAL A 1 170 ? -31.031 -12.848 8.151 1.00 92.69 170 VAL A C 1
ATOM 1305 O O . VAL A 1 170 ? -32.225 -12.794 7.893 1.00 92.69 170 VAL A O 1
ATOM 1308 N N . ALA A 1 171 ? -30.312 -13.960 7.980 1.00 90.62 171 ALA A N 1
ATOM 1309 C CA . ALA A 1 171 ? -30.870 -15.176 7.387 1.00 90.62 171 ALA A CA 1
ATOM 1310 C C . ALA A 1 171 ? -32.050 -15.752 8.195 1.00 90.62 171 ALA A C 1
ATOM 1312 O O . ALA A 1 171 ? -33.039 -16.191 7.614 1.00 90.62 171 ALA A O 1
ATOM 1313 N N . VAL A 1 172 ? -31.975 -15.727 9.534 1.00 87.38 172 VAL A N 1
ATOM 1314 C CA . VAL A 1 172 ? -33.087 -16.160 10.405 1.00 87.38 172 VAL A CA 1
ATOM 1315 C C . VAL A 1 172 ? -34.307 -15.249 10.248 1.00 87.38 172 VAL A C 1
ATOM 1317 O O . VAL A 1 172 ? -35.434 -15.737 10.199 1.00 87.38 172 VAL A O 1
ATOM 1320 N N . LEU A 1 173 ? -34.092 -13.934 10.178 1.00 86.81 173 LEU A N 1
ATOM 1321 C CA . LEU A 1 173 ? -35.173 -12.964 10.006 1.00 86.81 173 LEU A CA 1
ATOM 1322 C C . LEU A 1 173 ? -35.813 -13.059 8.617 1.00 86.81 173 LEU A C 1
ATOM 1324 O O . LEU A 1 173 ? -37.035 -13.027 8.527 1.00 86.81 173 LEU A O 1
ATOM 1328 N N . GLU A 1 174 ? -35.013 -13.211 7.559 1.00 88.56 174 GLU A N 1
ATOM 1329 C CA . GLU A 1 174 ? -35.510 -13.398 6.190 1.00 88.56 174 GLU A CA 1
ATOM 1330 C C . GLU A 1 174 ? -36.360 -14.668 6.079 1.00 88.56 174 GLU A C 1
ATOM 1332 O O . GLU A 1 174 ? -37.488 -14.598 5.600 1.00 88.56 174 GLU A O 1
ATOM 1337 N N . ALA A 1 175 ? -35.897 -15.796 6.632 1.00 84.62 175 ALA A N 1
ATOM 1338 C CA . ALA A 1 175 ? -36.687 -17.027 6.660 1.00 84.62 175 ALA A CA 1
ATOM 1339 C C . ALA A 1 175 ? -38.018 -16.851 7.416 1.00 84.62 175 ALA A C 1
ATOM 1341 O O . ALA A 1 175 ? -39.052 -17.352 6.986 1.00 84.62 175 ALA A O 1
ATOM 1342 N N . GLY A 1 176 ? -38.018 -16.112 8.528 1.00 80.69 176 GLY A N 1
ATOM 1343 C CA . GLY A 1 176 ? -39.247 -15.841 9.272 1.00 80.69 176 GLY A CA 1
ATOM 1344 C C . GLY A 1 176 ? -40.251 -14.952 8.533 1.00 80.69 176 GLY A C 1
ATOM 1345 O O . GLY A 1 176 ? -41.447 -15.062 8.783 1.00 80.69 176 GLY A O 1
ATOM 1346 N N . ILE A 1 177 ? -39.785 -14.083 7.631 1.00 82.31 177 ILE A N 1
ATOM 1347 C CA . ILE A 1 177 ? -40.648 -13.247 6.786 1.00 82.31 177 ILE A CA 1
ATOM 1348 C C . ILE A 1 177 ? -41.212 -14.069 5.623 1.00 82.31 177 ILE A C 1
ATOM 1350 O O . ILE A 1 177 ? -42.414 -14.005 5.369 1.00 82.31 177 ILE A O 1
ATOM 1354 N N . ASP A 1 178 ? -40.369 -14.855 4.951 1.00 81.31 178 ASP A N 1
ATOM 1355 C CA . ASP A 1 178 ? -40.753 -15.614 3.755 1.00 81.31 178 ASP A CA 1
ATOM 1356 C C . ASP A 1 178 ? -41.702 -16.787 4.060 1.00 81.31 178 ASP A C 1
ATOM 1358 O O . ASP A 1 178 ? -42.538 -17.126 3.225 1.00 81.31 178 ASP A O 1
ATOM 1362 N N . PHE A 1 179 ? -41.614 -17.381 5.257 1.00 73.31 179 PHE A N 1
ATOM 1363 C CA . PHE A 1 179 ? -42.399 -18.558 5.665 1.00 73.31 179 PHE A CA 1
ATOM 1364 C C . PHE A 1 179 ? -43.408 -18.264 6.788 1.00 73.31 179 PHE A C 1
ATOM 1366 O O . PHE A 1 179 ? -43.820 -19.165 7.521 1.00 73.31 179 PHE A O 1
ATOM 1373 N N . ALA A 1 180 ? -43.826 -17.002 6.933 1.00 66.12 180 ALA A N 1
ATOM 1374 C CA . ALA A 1 180 ? -44.775 -16.581 7.967 1.00 66.12 180 ALA A CA 1
ATOM 1375 C C . ALA A 1 180 ? -46.153 -17.278 7.868 1.00 66.12 180 ALA A C 1
ATOM 1377 O O . ALA A 1 180 ? -46.859 -17.369 8.870 1.00 66.12 180 ALA A O 1
ATOM 1378 N N . GLU A 1 181 ? -46.537 -17.769 6.684 1.00 66.62 181 GLU A N 1
ATOM 1379 C CA . GLU A 1 181 ? -47.787 -18.517 6.454 1.00 66.62 181 GLU A CA 1
ATOM 1380 C C . GLU A 1 181 ? -47.649 -20.034 6.702 1.00 66.62 181 GLU A C 1
ATOM 1382 O O . GLU A 1 181 ? -48.660 -20.717 6.851 1.00 66.62 181 GLU A O 1
ATOM 1387 N N . ASP A 1 182 ? -46.420 -20.554 6.797 1.00 67.31 182 ASP A N 1
ATOM 1388 C CA . ASP A 1 182 ? -46.117 -21.992 6.876 1.00 67.31 182 ASP A CA 1
ATOM 1389 C C . ASP A 1 182 ? -45.929 -22.506 8.325 1.00 67.31 182 ASP A C 1
ATOM 1391 O O . ASP A 1 182 ? -45.366 -23.582 8.534 1.00 67.31 182 ASP A O 1
ATOM 1395 N N . ASP A 1 183 ? -46.386 -21.754 9.339 1.00 60.97 183 ASP A N 1
ATOM 1396 C CA . ASP A 1 183 ? -46.239 -22.078 10.777 1.00 60.97 183 ASP A CA 1
ATOM 1397 C C . ASP A 1 183 ? -44.777 -22.390 11.191 1.00 60.97 183 ASP A C 1
ATOM 1399 O O . ASP A 1 183 ? -44.505 -23.177 12.103 1.00 60.97 183 ASP A O 1
ATOM 1403 N N . VAL A 1 184 ? -43.794 -21.771 10.525 1.00 61.59 184 VAL A N 1
ATOM 1404 C CA . VAL A 1 184 ? -42.379 -21.952 10.872 1.00 61.59 184 VAL A CA 1
ATOM 1405 C C . VAL A 1 184 ? -42.070 -21.209 12.175 1.00 61.59 184 VAL A C 1
ATOM 1407 O O . VAL A 1 184 ? -42.204 -19.988 12.259 1.00 61.59 184 VAL A O 1
ATOM 1410 N N . GLU A 1 185 ? -41.616 -21.939 13.200 1.00 62.25 185 GLU A N 1
ATOM 1411 C CA . GLU A 1 185 ? -41.157 -21.356 14.467 1.00 62.25 185 GLU A CA 1
ATOM 1412 C C . GLU A 1 185 ? -39.918 -20.473 14.241 1.00 62.25 185 GLU A C 1
ATOM 1414 O O . GLU A 1 185 ? -38.777 -20.938 14.184 1.00 62.25 185 GLU A O 1
ATOM 1419 N N . VAL A 1 186 ? -40.139 -19.165 14.114 1.00 67.50 186 VAL A N 1
ATOM 1420 C CA . VAL A 1 186 ? -39.070 -18.161 14.116 1.00 67.50 186 VAL A CA 1
ATOM 1421 C C . VAL A 1 186 ? -38.483 -18.057 15.525 1.00 67.50 186 VAL A C 1
ATOM 1423 O O . VAL A 1 186 ? -39.201 -18.167 16.522 1.00 67.50 186 VAL A O 1
ATOM 1426 N N . ALA A 1 187 ? -37.173 -17.806 15.627 1.00 70.44 187 ALA A N 1
ATOM 1427 C CA . ALA A 1 187 ? -36.523 -17.546 16.910 1.00 70.44 187 ALA A CA 1
ATOM 1428 C C . ALA A 1 187 ? -37.284 -16.464 17.700 1.00 70.44 187 ALA A C 1
ATOM 1430 O O . ALA A 1 187 ? -37.612 -15.400 17.167 1.00 70.44 187 ALA A O 1
ATOM 1431 N N . ALA A 1 188 ? -37.549 -16.722 18.984 1.00 81.12 188 ALA A N 1
ATOM 1432 C CA . ALA A 1 188 ? -38.298 -15.793 19.823 1.00 81.12 188 ALA A CA 1
ATOM 1433 C C . ALA A 1 188 ? -37.599 -14.424 19.889 1.00 81.12 188 ALA A C 1
ATOM 1435 O O . ALA A 1 188 ? -36.371 -14.341 19.972 1.00 81.12 188 ALA A O 1
ATOM 1436 N N . ALA A 1 189 ? -38.377 -13.338 19.942 1.00 83.00 189 ALA A N 1
ATOM 1437 C CA . ALA A 1 189 ? -37.843 -11.972 19.967 1.00 83.00 189 ALA A CA 1
ATOM 1438 C C . ALA A 1 189 ? -36.772 -11.756 21.056 1.00 83.00 189 ALA A C 1
ATOM 1440 O O . ALA A 1 189 ? -35.774 -11.078 20.823 1.00 83.00 189 ALA A O 1
ATOM 1441 N N . GLY A 1 190 ? -36.931 -12.382 22.228 1.00 85.44 190 GLY A N 1
ATOM 1442 C CA . GLY A 1 190 ? -35.940 -12.322 23.307 1.00 85.44 190 GLY A CA 1
ATOM 1443 C C . GLY A 1 190 ? -34.591 -12.958 22.949 1.00 85.44 190 GLY A C 1
ATOM 1444 O O . GLY A 1 190 ? -33.547 -12.449 23.354 1.00 85.44 190 GLY A O 1
ATOM 1445 N N . GLU A 1 191 ? -34.584 -14.028 22.152 1.00 87.31 191 GLU A N 1
ATOM 1446 C CA . GLU A 1 191 ? -33.348 -14.651 21.674 1.00 87.31 191 GLU A CA 1
ATOM 1447 C C . GLU A 1 191 ? -32.627 -13.746 20.669 1.00 87.31 191 GLU A C 1
ATOM 1449 O O . GLU A 1 191 ? -31.415 -13.542 20.777 1.00 87.31 191 GLU A O 1
ATOM 1454 N N . ILE A 1 192 ? -33.376 -13.153 19.734 1.00 89.81 192 ILE A N 1
ATOM 1455 C CA . ILE A 1 192 ? -32.861 -12.194 18.747 1.00 89.81 192 ILE A CA 1
ATOM 1456 C C . ILE A 1 192 ? -32.228 -10.990 19.454 1.00 89.81 192 ILE A C 1
ATOM 1458 O O . ILE A 1 192 ? -31.078 -10.645 19.174 1.00 89.81 192 ILE A O 1
ATOM 1462 N N . LEU A 1 193 ? -32.936 -10.398 20.421 1.00 92.00 193 LEU A N 1
ATOM 1463 C CA . LEU A 1 193 ? -32.428 -9.282 21.223 1.00 92.00 193 LEU A CA 1
ATOM 1464 C C . LEU A 1 193 ? -31.152 -9.668 21.985 1.00 92.00 193 LEU A C 1
ATOM 1466 O O . LEU A 1 193 ? -30.161 -8.943 21.933 1.00 92.00 193 LEU A O 1
ATOM 1470 N N . GLY A 1 194 ? -31.119 -10.855 22.597 1.00 93.25 194 GLY A N 1
ATOM 1471 C CA . GLY A 1 194 ? -29.929 -11.346 23.293 1.00 93.25 194 GLY A CA 1
ATOM 1472 C C . GLY A 1 194 ? -28.723 -11.599 22.376 1.00 93.25 194 GLY A C 1
ATOM 1473 O O . GLY A 1 194 ? -27.578 -11.475 22.821 1.00 93.25 194 GLY A O 1
ATOM 1474 N N . ARG A 1 195 ? -28.937 -11.954 21.100 1.00 93.00 195 ARG A N 1
ATOM 1475 C CA . ARG A 1 195 ? -27.865 -12.046 20.089 1.00 93.00 195 ARG A CA 1
ATOM 1476 C C . ARG A 1 195 ? -27.378 -10.652 19.672 1.00 93.00 195 ARG A C 1
ATOM 1478 O O . ARG A 1 195 ? -26.167 -10.434 19.613 1.00 93.00 195 ARG A O 1
ATOM 1485 N N . LEU A 1 196 ? -28.297 -9.709 19.452 1.00 94.44 196 LEU A N 1
ATOM 1486 C CA . LEU A 1 196 ? -27.980 -8.317 19.111 1.00 94.44 196 LEU A CA 1
ATOM 1487 C C . LEU A 1 196 ? -27.174 -7.614 20.208 1.00 94.44 196 LEU A C 1
ATOM 1489 O O . LEU A 1 196 ? -26.199 -6.934 19.895 1.00 94.44 196 LEU A O 1
ATOM 1493 N N . ASP A 1 197 ? -27.517 -7.821 21.481 1.00 95.50 197 ASP A N 1
ATOM 1494 C CA . ASP A 1 197 ? -26.776 -7.244 22.608 1.00 95.50 197 ASP A CA 1
ATOM 1495 C C . ASP A 1 197 ? -25.307 -7.694 22.613 1.00 95.50 197 ASP A C 1
ATOM 1497 O O . ASP A 1 197 ? -24.402 -6.872 22.759 1.00 95.50 197 ASP A O 1
ATOM 1501 N N . ARG A 1 198 ? -25.035 -8.981 22.353 1.00 93.75 198 ARG A N 1
ATOM 1502 C CA . ARG A 1 198 ? -23.655 -9.500 22.275 1.00 93.75 198 ARG A CA 1
ATOM 1503 C C . ARG A 1 198 ? -22.866 -8.877 21.124 1.00 93.75 198 ARG A C 1
ATOM 1505 O O . ARG A 1 198 ? -21.687 -8.557 21.297 1.00 93.75 198 ARG A O 1
ATOM 1512 N N . ILE A 1 199 ? -23.509 -8.711 19.967 1.00 94.69 199 ILE A N 1
ATOM 1513 C CA . ILE A 1 199 ? -22.921 -8.063 18.788 1.00 94.69 199 ILE A CA 1
ATOM 1514 C C . ILE A 1 199 ? -22.599 -6.599 19.101 1.00 94.69 199 ILE A C 1
ATOM 1516 O O . ILE A 1 199 ? -21.469 -6.156 18.877 1.00 94.69 199 ILE A O 1
ATOM 1520 N N . ARG A 1 200 ? -23.559 -5.865 19.677 1.00 95.62 200 ARG A N 1
ATOM 1521 C CA . ARG A 1 200 ? -23.378 -4.476 20.111 1.00 95.62 200 ARG A CA 1
ATOM 1522 C C . ARG A 1 200 ? -22.191 -4.360 21.058 1.00 95.62 200 ARG A C 1
ATOM 1524 O O . ARG A 1 200 ? -21.310 -3.539 20.827 1.00 95.62 200 ARG A O 1
ATOM 1531 N N . ASP A 1 201 ? -22.126 -5.196 22.086 1.00 94.31 201 ASP A N 1
ATOM 1532 C CA . ASP A 1 201 ? -21.066 -5.122 23.089 1.00 94.31 201 ASP A CA 1
ATOM 1533 C C . ASP A 1 201 ? -19.678 -5.403 22.482 1.00 94.31 201 ASP A C 1
ATOM 1535 O O . ASP A 1 201 ? -18.682 -4.791 22.878 1.00 94.31 201 ASP A O 1
ATOM 1539 N N . ALA A 1 202 ? -19.588 -6.302 21.495 1.00 91.31 202 ALA A N 1
ATOM 1540 C CA . ALA A 1 202 ? -18.352 -6.542 20.752 1.00 91.31 202 ALA A CA 1
ATOM 1541 C C . ALA A 1 202 ? -17.924 -5.318 19.924 1.00 91.31 202 ALA A C 1
ATOM 1543 O O . ALA A 1 202 ? -16.746 -4.949 19.948 1.00 91.31 202 ALA A O 1
ATOM 1544 N N . LEU A 1 203 ? -18.871 -4.666 19.244 1.00 91.94 203 LEU A N 1
ATOM 1545 C CA . LEU A 1 203 ? -18.625 -3.452 18.463 1.00 91.94 203 LEU A CA 1
ATOM 1546 C C . LEU A 1 203 ? -18.230 -2.267 19.347 1.00 91.94 203 LEU A C 1
ATOM 1548 O O . LEU A 1 203 ? -17.279 -1.566 19.017 1.00 91.94 203 LEU A O 1
ATOM 1552 N N . VAL A 1 204 ? -18.882 -2.085 20.498 1.00 93.50 204 VAL A N 1
ATOM 1553 C CA . VAL A 1 204 ? -18.539 -1.033 21.470 1.00 93.50 204 VAL A CA 1
ATOM 1554 C C . VAL A 1 204 ? -17.105 -1.204 21.972 1.00 93.50 204 VAL A C 1
ATOM 1556 O O . VAL A 1 204 ? -16.340 -0.242 21.988 1.00 93.50 204 VAL A O 1
ATOM 1559 N N . ARG A 1 205 ? -16.690 -2.432 22.313 1.00 89.62 205 ARG A N 1
ATOM 1560 C CA . ARG A 1 205 ? -15.297 -2.706 22.713 1.00 89.62 205 ARG A CA 1
ATOM 1561 C C . ARG A 1 205 ? -14.295 -2.439 21.590 1.00 89.62 205 ARG A C 1
ATOM 1563 O O . ARG A 1 205 ? -13.180 -2.003 21.863 1.00 89.62 205 ARG A O 1
ATOM 1570 N N . LEU A 1 206 ? -14.661 -2.723 20.340 1.00 87.75 206 LEU A N 1
ATOM 1571 C CA . LEU A 1 206 ? -13.810 -2.422 19.190 1.00 87.75 206 LEU A CA 1
ATOM 1572 C C . LEU A 1 206 ? -13.689 -0.905 18.984 1.00 87.75 206 LEU A C 1
ATOM 1574 O O . LEU A 1 206 ? -12.572 -0.402 18.864 1.00 87.75 206 LEU A O 1
ATOM 1578 N N . ALA A 1 207 ? -14.807 -0.181 19.025 1.00 89.31 207 ALA A N 1
ATOM 1579 C CA . ALA A 1 207 ? -14.854 1.272 18.886 1.00 89.31 207 ALA A CA 1
ATOM 1580 C C . ALA A 1 207 ? -14.068 1.989 19.994 1.00 89.31 207 ALA A C 1
ATOM 1582 O O . ALA A 1 207 ? -13.340 2.931 19.707 1.00 89.31 207 ALA A O 1
ATOM 1583 N N . ALA A 1 208 ? -14.111 1.492 21.234 1.00 88.31 208 ALA A N 1
ATOM 1584 C CA . ALA A 1 208 ? -13.347 2.057 22.349 1.00 88.31 208 ALA A CA 1
ATOM 1585 C C . ALA A 1 208 ? -11.817 2.023 22.137 1.00 88.31 208 ALA A C 1
ATOM 1587 O O . ALA A 1 208 ? -11.088 2.780 22.769 1.00 88.31 208 ALA A O 1
ATOM 1588 N N . SER A 1 209 ? -11.304 1.170 21.238 1.00 84.31 209 SER A N 1
ATOM 1589 C CA . SER A 1 209 ? -9.874 1.163 20.889 1.00 84.31 209 SER A CA 1
ATOM 1590 C C . SER A 1 209 ? -9.459 2.278 19.915 1.00 84.31 209 SER A C 1
ATOM 1592 O O . SER A 1 209 ? -8.263 2.486 19.701 1.00 84.31 209 SER A O 1
ATOM 1594 N N . PHE A 1 210 ? -10.425 3.011 19.350 1.00 82.12 210 PHE A N 1
ATOM 1595 C CA . PHE A 1 210 ? -10.189 4.050 18.351 1.00 82.12 210 PHE A CA 1
ATOM 1596 C C . PHE A 1 210 ? -9.454 5.266 18.912 1.00 82.12 210 PHE A C 1
ATOM 1598 O O . PHE A 1 210 ? -8.571 5.774 18.234 1.00 82.12 210 PHE A O 1
ATOM 1605 N N . ASP A 1 211 ? -9.744 5.709 20.139 1.00 79.56 211 ASP A N 1
ATOM 1606 C CA . ASP A 1 211 ? -9.110 6.915 20.696 1.00 79.56 211 ASP A CA 1
ATOM 1607 C C . ASP A 1 211 ? -7.588 6.779 20.773 1.00 79.56 211 ASP A C 1
ATOM 1609 O O . ASP A 1 211 ? -6.847 7.680 20.378 1.00 79.56 211 ASP A O 1
ATOM 1613 N N . TYR A 1 212 ? -7.118 5.612 21.216 1.00 82.75 212 TYR A N 1
ATOM 1614 C CA . TYR A 1 212 ? -5.696 5.301 21.222 1.00 82.75 212 TYR A CA 1
ATOM 1615 C C . TYR A 1 212 ? -5.147 5.157 19.797 1.00 82.75 212 TYR A C 1
ATOM 1617 O O . TYR A 1 212 ? -4.100 5.716 19.487 1.00 82.75 212 TYR A O 1
ATOM 1625 N N . GLY A 1 213 ? -5.868 4.467 18.905 1.00 83.69 213 GLY A N 1
ATOM 1626 C CA . GLY A 1 213 ? -5.479 4.349 17.496 1.00 83.69 213 GLY A CA 1
ATOM 1627 C C . GLY A 1 213 ? -5.332 5.705 16.799 1.00 83.69 213 GLY A C 1
ATOM 1628 O O . GLY A 1 213 ? -4.369 5.910 16.066 1.00 83.69 213 GLY A O 1
ATOM 1629 N N . ARG A 1 214 ? -6.227 6.655 17.091 1.00 84.56 214 ARG A N 1
ATOM 1630 C CA . ARG A 1 214 ? -6.183 8.026 16.580 1.00 84.56 214 ARG A CA 1
ATOM 1631 C C . ARG A 1 214 ? -4.942 8.757 17.072 1.00 84.56 214 ARG A C 1
ATOM 1633 O O . ARG A 1 214 ? -4.272 9.370 16.257 1.00 84.56 214 ARG A O 1
ATOM 1640 N N . LEU A 1 215 ? -4.597 8.659 18.358 1.00 86.12 215 LEU A N 1
ATOM 1641 C CA . LEU A 1 215 ? -3.361 9.258 18.887 1.00 86.12 215 LEU A CA 1
ATOM 1642 C C . LEU A 1 215 ? -2.111 8.696 18.204 1.00 86.12 215 LEU A C 1
ATOM 1644 O O . LEU A 1 215 ? -1.182 9.437 17.903 1.00 86.12 215 LEU A O 1
ATOM 1648 N N . VAL A 1 216 ? -2.091 7.390 17.936 1.00 86.62 216 VAL A N 1
ATOM 1649 C CA . VAL A 1 216 ? -0.976 6.747 17.230 1.00 86.62 216 VAL A CA 1
ATOM 1650 C C . VAL A 1 216 ? -0.902 7.219 15.782 1.00 86.62 216 VAL A C 1
ATOM 1652 O O . VAL A 1 216 ? 0.187 7.511 15.306 1.00 86.62 216 VAL A O 1
ATOM 1655 N N . HIS A 1 217 ? -2.034 7.314 15.086 1.00 83.94 217 HIS A N 1
ATOM 1656 C CA . HIS A 1 217 ? -2.098 7.729 13.682 1.00 83.94 217 HIS A CA 1
ATOM 1657 C C . HIS A 1 217 ? -1.773 9.215 13.495 1.00 83.94 217 HIS A C 1
ATOM 1659 O O . HIS A 1 217 ? -0.877 9.571 12.741 1.00 83.94 217 HIS A O 1
ATOM 1665 N N . SER A 1 218 ? -2.469 10.074 14.231 1.00 82.75 218 SER A N 1
ATOM 1666 C CA . SER A 1 218 ? -2.426 11.530 14.092 1.00 82.75 218 SER A CA 1
ATOM 1667 C C . SER A 1 218 ? -1.282 12.204 14.850 1.00 82.75 218 SER A C 1
ATOM 1669 O O . SER A 1 218 ? -0.991 13.372 14.593 1.00 82.75 218 SER A O 1
ATOM 1671 N N . GLY A 1 219 ? -0.651 11.490 15.785 1.00 85.56 219 GLY A N 1
ATOM 1672 C CA . GLY A 1 219 ? 0.325 12.062 16.701 1.00 85.56 219 GLY A CA 1
ATOM 1673 C C . GLY A 1 219 ? -0.296 13.035 17.703 1.00 85.56 219 GLY A C 1
ATOM 1674 O O . GLY A 1 219 ? -1.515 13.175 17.824 1.00 85.56 219 GLY A O 1
ATOM 1675 N N . VAL A 1 220 ? 0.578 13.707 18.442 1.00 85.50 220 VAL A N 1
ATOM 1676 C CA . VAL A 1 220 ? 0.236 14.754 19.403 1.00 85.50 220 VAL A CA 1
ATOM 1677 C C . VAL A 1 220 ? 0.953 16.031 19.001 1.00 85.50 220 VAL A C 1
ATOM 1679 O O . VAL A 1 220 ? 2.144 16.021 18.704 1.00 85.50 220 VAL A O 1
ATOM 1682 N N . MET A 1 221 ? 0.240 17.148 19.029 1.00 82.38 221 MET A N 1
ATOM 1683 C CA . MET A 1 221 ? 0.841 18.469 18.910 1.00 82.38 221 MET A CA 1
ATOM 1684 C C . MET A 1 221 ? 0.953 19.094 20.294 1.00 82.38 221 MET A C 1
ATOM 1686 O O . MET A 1 221 ? -0.043 19.181 21.010 1.00 82.38 221 MET A O 1
ATOM 1690 N N . LEU A 1 222 ? 2.158 19.516 20.668 1.00 83.69 222 LEU A N 1
ATOM 1691 C CA . LEU A 1 222 ? 2.441 20.119 21.963 1.00 83.69 222 LEU A CA 1
ATOM 1692 C C . LEU A 1 222 ? 3.074 21.495 21.762 1.00 83.69 222 LEU A C 1
ATOM 1694 O O . LEU A 1 222 ? 4.227 21.612 21.347 1.00 83.69 222 LEU A O 1
ATOM 1698 N N . ALA A 1 223 ? 2.314 22.533 22.097 1.00 83.06 223 ALA A N 1
ATOM 1699 C CA . ALA A 1 223 ? 2.806 23.901 22.152 1.00 83.06 223 ALA A CA 1
ATOM 1700 C C . ALA A 1 223 ? 3.319 24.226 23.560 1.00 83.06 223 ALA A C 1
ATOM 1702 O O . ALA A 1 223 ? 2.635 23.970 24.554 1.00 83.06 223 ALA A O 1
ATOM 1703 N N . ILE A 1 224 ? 4.513 24.816 23.647 1.00 78.75 224 ILE A N 1
ATOM 1704 C CA . ILE A 1 224 ? 5.057 25.340 24.904 1.00 78.75 224 ILE A CA 1
ATOM 1705 C C . ILE A 1 224 ? 4.782 26.841 24.944 1.00 78.75 224 ILE A C 1
ATOM 1707 O O . ILE A 1 224 ? 5.372 27.610 24.186 1.00 78.75 224 ILE A O 1
ATOM 1711 N N . VAL A 1 225 ? 3.887 27.254 25.843 1.00 80.44 225 VAL A N 1
ATOM 1712 C CA . VAL A 1 225 ? 3.411 28.640 25.971 1.00 80.44 225 VAL A CA 1
ATOM 1713 C C . VAL A 1 225 ? 3.765 29.197 27.346 1.00 80.44 225 VAL A C 1
ATOM 1715 O O . VAL A 1 225 ? 3.795 28.479 28.345 1.00 80.44 225 VAL A O 1
ATOM 1718 N N . GLY A 1 226 ? 4.053 30.494 27.406 1.00 74.06 226 GLY A N 1
ATOM 1719 C CA . GLY A 1 226 ? 4.330 31.201 28.654 1.00 74.06 226 GLY A CA 1
ATOM 1720 C C . GLY A 1 226 ? 5.045 32.530 28.438 1.00 74.06 226 GLY A C 1
ATOM 1721 O O . GLY A 1 226 ? 5.461 32.870 27.326 1.00 74.06 226 GLY A O 1
ATOM 1722 N N . LYS A 1 227 ? 5.237 33.278 29.527 1.00 74.25 227 LYS A N 1
ATOM 1723 C CA . LYS A 1 227 ? 5.859 34.612 29.506 1.00 74.25 227 LYS A CA 1
ATOM 1724 C C . LYS A 1 227 ? 7.288 34.598 28.927 1.00 74.25 227 LYS A C 1
ATOM 1726 O O . LYS A 1 227 ? 7.955 33.556 28.925 1.00 74.25 227 LYS A O 1
ATOM 1731 N N . PRO A 1 228 ? 7.805 35.732 28.425 1.00 73.19 228 PRO A N 1
ATOM 1732 C CA . PRO A 1 228 ? 9.210 35.840 28.035 1.00 73.19 228 PRO A CA 1
ATOM 1733 C C . PRO A 1 228 ? 10.155 35.426 29.178 1.00 73.19 228 PRO A C 1
ATOM 1735 O O . PRO A 1 228 ? 9.878 35.695 30.345 1.00 73.19 228 PRO A O 1
ATOM 1738 N N . ASN A 1 229 ? 11.271 34.769 28.847 1.00 75.06 229 ASN A N 1
ATOM 1739 C CA . ASN A 1 229 ? 12.342 34.376 29.782 1.00 75.06 229 ASN A CA 1
ATOM 1740 C C . ASN A 1 229 ? 11.977 33.389 30.917 1.00 75.06 229 ASN A C 1
ATOM 1742 O O . ASN A 1 229 ? 12.776 33.204 31.830 1.00 75.06 229 ASN A O 1
ATOM 1746 N N . VAL A 1 230 ? 10.834 32.692 30.861 1.00 79.56 230 VAL A N 1
ATOM 1747 C CA . VAL A 1 230 ? 10.463 31.663 31.869 1.00 79.56 230 VAL A CA 1
ATOM 1748 C C . VAL A 1 230 ? 11.129 30.296 31.660 1.00 79.56 230 VAL A C 1
ATOM 1750 O O . VAL A 1 230 ? 10.808 29.340 32.355 1.00 79.56 230 VAL A O 1
ATOM 1753 N N . GLY A 1 231 ? 12.050 30.186 30.698 1.00 80.12 231 GLY A N 1
ATOM 1754 C CA . GLY A 1 231 ? 12.745 28.933 30.385 1.00 80.12 231 GLY A CA 1
ATOM 1755 C C . GLY A 1 231 ? 12.051 28.041 29.349 1.00 80.12 231 GLY A C 1
ATOM 1756 O O . GLY A 1 231 ? 12.397 26.868 29.259 1.00 80.12 231 GLY A O 1
ATOM 1757 N N . LYS A 1 232 ? 11.116 28.570 28.540 1.00 82.38 232 LYS A N 1
ATOM 1758 C CA . LYS A 1 232 ? 10.429 27.814 27.466 1.00 82.38 232 LYS A CA 1
ATOM 1759 C C . LYS A 1 232 ? 11.407 27.128 26.515 1.00 82.38 232 LYS A C 1
ATOM 1761 O O . LYS A 1 232 ? 11.360 25.914 26.375 1.00 82.38 232 LYS A O 1
ATOM 1766 N N . SER A 1 233 ? 12.358 27.885 25.968 1.00 76.19 233 SER A N 1
ATOM 1767 C CA . SER A 1 233 ? 13.371 27.347 25.056 1.00 76.19 233 SER A CA 1
ATOM 1768 C C . SER A 1 233 ? 14.298 26.336 25.745 1.00 76.19 233 SER A C 1
ATOM 1770 O O . SER A 1 233 ? 14.770 25.401 25.111 1.00 76.19 233 SER A O 1
ATOM 1772 N N . SER A 1 234 ? 14.524 26.465 27.060 1.00 80.94 234 SER A N 1
ATOM 1773 C CA . SER A 1 234 ? 15.278 25.467 27.832 1.00 80.94 234 SER A CA 1
ATOM 1774 C C . SER A 1 234 ? 14.499 24.158 27.995 1.00 80.94 234 SER A C 1
ATOM 1776 O O . SER A 1 234 ? 15.087 23.094 27.845 1.00 80.94 234 SER A O 1
ATOM 1778 N N . LEU A 1 235 ? 13.187 24.219 28.253 1.00 82.56 235 LEU A N 1
ATOM 1779 C CA . LEU A 1 235 ? 12.321 23.035 28.295 1.00 82.56 235 LEU A CA 1
ATOM 1780 C C . LEU A 1 235 ? 12.184 22.387 26.912 1.00 82.56 235 LEU A C 1
ATOM 1782 O O . LEU A 1 235 ? 12.297 21.172 26.799 1.00 82.56 235 LEU A O 1
ATOM 1786 N N . PHE A 1 236 ? 11.978 23.194 25.870 1.00 81.69 236 PHE A N 1
ATOM 1787 C CA . PHE A 1 236 ? 11.902 22.744 24.481 1.00 81.69 236 PHE A CA 1
ATOM 1788 C C . PHE A 1 236 ? 13.147 21.938 24.093 1.00 81.69 236 PHE A C 1
ATOM 1790 O O . PHE A 1 236 ? 13.033 20.791 23.663 1.00 81.69 236 PHE A O 1
ATOM 1797 N N . ASN A 1 237 ? 14.336 22.494 24.347 1.00 78.12 237 ASN A N 1
ATOM 1798 C CA . ASN A 1 237 ? 15.597 21.807 24.080 1.00 78.12 237 ASN A CA 1
ATOM 1799 C C . ASN A 1 237 ? 15.763 20.549 24.942 1.00 78.12 237 ASN A C 1
ATOM 1801 O O . ASN A 1 237 ? 16.171 19.520 24.420 1.00 78.12 237 ASN A O 1
ATOM 1805 N N . ALA A 1 238 ? 15.383 20.582 26.224 1.00 81.69 238 ALA A N 1
ATOM 1806 C CA . ALA A 1 238 ? 15.469 19.406 27.091 1.00 81.69 238 ALA A CA 1
ATOM 1807 C C . ALA A 1 238 ? 14.575 18.243 26.615 1.00 81.69 238 ALA A C 1
ATOM 1809 O O . ALA A 1 238 ? 14.974 17.083 26.707 1.00 81.69 238 ALA A O 1
ATOM 1810 N N . ILE A 1 239 ? 13.378 18.536 26.090 1.00 79.62 239 ILE A N 1
ATOM 1811 C CA . ILE A 1 239 ? 12.497 17.515 25.504 1.00 79.62 239 ILE A CA 1
ATOM 1812 C C . ILE A 1 239 ? 13.116 16.965 24.211 1.00 79.62 239 ILE A C 1
ATOM 1814 O O . ILE A 1 239 ? 13.126 15.752 24.010 1.00 79.62 239 ILE A O 1
ATOM 1818 N N . LEU A 1 240 ? 13.676 17.829 23.360 1.00 77.88 240 LEU A N 1
ATOM 1819 C CA . LEU A 1 240 ? 14.344 17.404 22.127 1.00 77.88 240 LEU A CA 1
ATOM 1820 C C . LEU A 1 240 ? 15.609 16.572 22.371 1.00 77.88 240 LEU A C 1
ATOM 1822 O O . LEU A 1 240 ? 15.875 15.651 21.609 1.00 77.88 240 LEU A O 1
ATOM 1826 N N . GLU A 1 241 ? 16.380 16.875 23.415 1.00 73.62 241 GLU A N 1
ATOM 1827 C CA . GLU A 1 241 ? 17.583 16.119 23.789 1.00 73.62 241 GLU A CA 1
ATOM 1828 C C . GLU A 1 241 ? 17.251 14.729 24.357 1.00 73.62 241 GLU A C 1
ATOM 1830 O O . GLU A 1 241 ? 18.049 13.799 24.224 1.00 73.62 241 GLU A O 1
ATOM 1835 N N . GLY A 1 242 ? 16.086 14.582 25.001 1.00 66.88 242 GLY A N 1
ATOM 1836 C CA . GLY A 1 242 ? 15.633 13.322 25.595 1.00 66.88 242 GLY A CA 1
ATOM 1837 C C . GLY A 1 242 ? 14.947 12.367 24.615 1.00 66.88 242 GLY A C 1
ATOM 1838 O O . GLY A 1 242 ? 14.976 11.153 24.830 1.00 66.88 242 GLY A O 1
ATOM 1839 N N . GLU A 1 243 ? 14.347 12.893 23.548 1.00 66.31 243 GLU A N 1
ATOM 1840 C CA . GLU A 1 243 ? 13.621 12.108 22.550 1.00 66.31 243 GLU A CA 1
ATOM 1841 C C . GLU A 1 243 ? 14.446 11.873 21.279 1.00 66.31 243 GLU A C 1
ATOM 1843 O O . GLU A 1 243 ? 15.307 12.660 20.891 1.00 66.31 243 GLU A O 1
ATOM 1848 N N . LYS A 1 244 ? 14.186 10.757 20.591 1.00 57.16 244 LYS A N 1
ATOM 1849 C CA . LYS A 1 244 ? 14.854 10.469 19.317 1.00 57.16 244 LYS A CA 1
ATOM 1850 C C . LYS A 1 244 ? 14.256 11.357 18.230 1.00 57.16 244 LYS A C 1
ATOM 1852 O O . LYS A 1 244 ? 13.170 11.069 17.740 1.00 57.16 244 LYS A O 1
ATOM 1857 N N . ALA A 1 245 ? 14.985 12.395 17.828 1.00 49.97 245 ALA A N 1
ATOM 1858 C CA . ALA A 1 245 ? 14.622 13.215 16.679 1.00 49.97 245 ALA A CA 1
ATOM 1859 C C . ALA A 1 245 ? 14.426 12.329 15.435 1.00 49.97 245 ALA A C 1
ATOM 1861 O O . ALA A 1 245 ? 15.376 11.731 14.919 1.00 49.97 245 ALA A O 1
ATOM 1862 N N . ILE A 1 246 ? 13.189 12.246 14.948 1.00 53.69 246 ILE A N 1
ATOM 1863 C CA . ILE A 1 246 ? 12.901 11.772 13.596 1.00 53.69 246 ILE A CA 1
ATOM 1864 C C . ILE A 1 246 ? 13.205 12.975 12.717 1.00 53.69 246 ILE A C 1
ATOM 1866 O O . ILE A 1 246 ? 12.373 13.855 12.527 1.00 53.69 246 ILE A O 1
ATOM 1870 N N . VAL A 1 247 ? 14.462 13.083 12.292 1.00 42.84 247 VAL A N 1
ATOM 1871 C CA . VAL A 1 247 ? 14.903 14.193 11.451 1.00 42.84 247 VAL A CA 1
ATOM 1872 C C . VAL A 1 247 ? 14.186 14.068 10.109 1.00 42.84 247 VAL A C 1
ATOM 1874 O O . VAL A 1 247 ? 14.587 13.299 9.241 1.00 42.84 247 VAL A O 1
ATOM 1877 N N . SER A 1 248 ? 13.099 14.818 9.951 1.00 44.97 248 SER A N 1
ATOM 1878 C CA . SER A 1 248 ? 12.711 15.339 8.649 1.00 44.97 248 SER A CA 1
ATOM 1879 C C . SER A 1 248 ? 13.815 16.307 8.223 1.00 44.97 248 SER A C 1
ATOM 1881 O O . SER A 1 248 ? 14.136 17.241 8.960 1.00 44.97 248 SER A O 1
ATOM 1883 N N . ASP A 1 249 ? 14.398 16.101 7.041 1.00 40.31 249 ASP A N 1
ATOM 1884 C CA . ASP A 1 249 ? 15.459 16.953 6.475 1.00 40.31 249 ASP A CA 1
ATOM 1885 C C . ASP A 1 249 ? 15.019 18.420 6.245 1.00 40.31 249 ASP A C 1
ATOM 1887 O O . ASP A 1 249 ? 15.812 19.255 5.807 1.00 40.31 249 ASP A O 1
ATOM 1891 N N . LEU A 1 250 ? 13.760 18.763 6.538 1.00 41.88 250 LEU A N 1
ATOM 1892 C CA . LEU A 1 250 ? 13.197 20.099 6.387 1.00 41.88 250 LEU A CA 1
ATOM 1893 C C . LEU A 1 250 ? 12.481 20.536 7.675 1.00 41.88 250 LEU A C 1
ATOM 1895 O O . LEU A 1 250 ? 11.317 20.175 7.876 1.00 41.88 250 LEU A O 1
ATOM 1899 N N . PRO A 1 251 ? 13.107 21.375 8.524 1.00 43.38 251 PRO A N 1
ATOM 1900 C CA . PRO A 1 251 ? 12.346 22.152 9.489 1.00 43.38 251 PRO A CA 1
ATOM 1901 C C . PRO A 1 251 ? 11.342 23.019 8.721 1.00 43.38 251 PRO A C 1
ATOM 1903 O O . PRO A 1 251 ? 11.719 23.800 7.842 1.00 43.38 251 PRO A O 1
ATOM 1906 N N . ARG A 1 252 ? 10.045 22.893 9.030 1.00 46.75 252 ARG A N 1
ATOM 1907 C CA . ARG A 1 252 ? 9.046 23.850 8.538 1.00 46.75 252 ARG A CA 1
ATOM 1908 C C . ARG A 1 252 ? 9.233 25.153 9.303 1.00 46.75 252 ARG A C 1
ATOM 1910 O O . ARG A 1 252 ? 8.624 25.372 10.341 1.00 46.75 252 ARG A O 1
ATOM 1917 N N . THR A 1 253 ? 10.098 26.018 8.787 1.00 42.03 253 THR A N 1
ATOM 1918 C CA . THR A 1 253 ? 10.247 27.392 9.266 1.00 42.03 253 THR A CA 1
ATOM 1919 C C . THR A 1 253 ? 9.245 28.282 8.533 1.00 42.03 253 THR A C 1
ATOM 1921 O O . THR A 1 253 ? 9.585 28.962 7.563 1.00 42.03 253 THR A O 1
ATOM 1924 N N . THR A 1 254 ? 7.982 28.266 8.942 1.00 47.94 254 THR A N 1
ATOM 1925 C CA . THR A 1 254 ? 7.101 29.409 8.665 1.00 47.94 254 THR A CA 1
ATOM 1926 C C . THR A 1 254 ? 7.473 30.515 9.646 1.00 47.94 254 THR A C 1
ATOM 1928 O O . THR A 1 254 ? 7.780 30.222 10.794 1.00 47.94 254 THR A O 1
ATOM 1931 N N . ARG A 1 255 ? 7.531 31.767 9.173 1.00 46.34 255 ARG A N 1
ATOM 1932 C CA . ARG A 1 255 ? 8.174 32.935 9.822 1.00 46.34 255 ARG A CA 1
ATOM 1933 C C . ARG A 1 255 ? 7.777 33.239 11.280 1.00 46.34 255 ARG A C 1
ATOM 1935 O O . ARG A 1 255 ? 8.425 34.094 11.872 1.00 46.34 255 ARG A O 1
ATOM 1942 N N . ASP A 1 256 ? 6.808 32.524 11.843 1.00 52.09 256 ASP A N 1
ATOM 1943 C CA . ASP A 1 256 ? 6.133 32.848 13.098 1.00 52.09 256 ASP A CA 1
ATOM 1944 C C . ASP A 1 256 ? 6.250 31.744 14.179 1.00 52.09 256 ASP A C 1
ATOM 1946 O O . ASP A 1 256 ? 5.778 31.944 15.290 1.00 52.09 256 ASP A O 1
ATOM 1950 N N . TYR A 1 257 ? 6.850 30.569 13.901 1.00 61.31 257 TYR A N 1
ATOM 1951 C CA . TYR A 1 257 ? 7.054 29.514 14.918 1.00 61.31 257 TYR A CA 1
ATOM 1952 C C . TYR A 1 257 ? 8.092 28.457 14.509 1.00 61.31 257 TYR A C 1
ATOM 1954 O O . TYR A 1 257 ? 8.246 28.123 13.331 1.00 61.31 257 TYR A O 1
ATOM 1962 N N . LEU A 1 258 ? 8.779 27.883 15.504 1.00 66.31 258 LEU A N 1
ATOM 1963 C CA . LEU A 1 258 ? 9.646 26.718 15.321 1.00 66.31 258 LEU A CA 1
ATOM 1964 C C . LEU A 1 258 ? 8.852 25.447 15.648 1.00 66.31 258 LEU A C 1
ATOM 1966 O O . LEU A 1 258 ? 8.547 25.190 16.812 1.00 66.31 258 LEU A O 1
ATOM 1970 N N . ALA A 1 259 ? 8.531 24.654 14.623 1.00 74.69 259 ALA A N 1
ATOM 1971 C CA . ALA A 1 259 ? 7.926 23.334 14.776 1.00 74.69 259 ALA A CA 1
ATOM 1972 C C . ALA A 1 259 ? 8.970 22.238 14.523 1.00 74.69 259 ALA A C 1
ATOM 1974 O O . ALA A 1 259 ? 9.620 22.225 13.474 1.00 74.69 259 ALA A O 1
ATOM 1975 N N . VAL A 1 260 ? 9.117 21.317 15.475 1.00 76.69 260 VAL A N 1
ATOM 1976 C CA . VAL A 1 260 ? 10.032 20.173 15.378 1.00 76.69 260 VAL A CA 1
ATOM 1977 C C . VAL A 1 260 ? 9.253 18.879 15.573 1.00 76.69 260 VAL A C 1
ATOM 1979 O O . VAL A 1 260 ? 8.496 18.729 16.530 1.00 76.69 260 VAL A O 1
ATOM 1982 N N . GLU A 1 261 ? 9.443 17.942 14.650 1.00 80.38 261 GLU A N 1
ATOM 1983 C CA . GLU A 1 261 ? 8.881 16.596 14.731 1.00 80.38 261 GLU A CA 1
ATOM 1984 C C . GLU A 1 261 ? 9.828 15.680 15.521 1.00 80.38 261 GLU A C 1
ATOM 1986 O O . GLU A 1 261 ? 11.038 15.645 15.298 1.00 80.38 261 GLU A O 1
ATOM 1991 N N . THR A 1 262 ? 9.271 14.949 16.480 1.00 83.12 262 THR A N 1
ATOM 1992 C CA . THR A 1 262 ? 9.953 13.947 17.303 1.00 83.12 262 THR A CA 1
ATOM 1993 C C . THR A 1 262 ? 8.972 12.815 17.635 1.00 83.12 262 THR A C 1
ATOM 1995 O O . THR A 1 262 ? 7.851 12.783 17.124 1.00 83.12 262 THR A O 1
ATOM 1998 N N . GLU A 1 263 ? 9.359 11.866 18.479 1.00 85.38 263 GLU A N 1
ATOM 1999 C CA . GLU A 1 263 ? 8.432 10.898 19.069 1.00 85.38 263 GLU A CA 1
ATOM 2000 C C . GLU A 1 263 ? 8.503 10.924 20.593 1.00 85.38 263 GLU A C 1
ATOM 2002 O O . GLU A 1 263 ? 9.515 11.306 21.156 1.00 85.38 263 GLU A O 1
ATOM 2007 N N . HIS A 1 264 ? 7.444 10.473 21.263 1.00 84.62 264 HIS A N 1
ATOM 2008 C CA . HIS A 1 264 ? 7.491 10.094 22.673 1.00 84.62 264 HIS A CA 1
ATOM 2009 C C . HIS A 1 264 ? 6.881 8.705 22.831 1.00 84.62 264 HIS A C 1
ATOM 2011 O O . HIS A 1 264 ? 5.699 8.492 22.552 1.00 84.62 264 HIS A O 1
ATOM 2017 N N . ARG A 1 265 ? 7.685 7.729 23.276 1.00 83.06 265 ARG A N 1
ATOM 2018 C CA . ARG A 1 265 ? 7.252 6.326 23.465 1.00 83.06 265 ARG A CA 1
ATOM 2019 C C . ARG A 1 265 ? 6.571 5.712 22.227 1.00 83.06 265 ARG A C 1
ATOM 2021 O O . ARG A 1 265 ? 5.655 4.901 22.364 1.00 83.06 265 ARG A O 1
ATOM 2028 N N . GLY A 1 266 ? 7.011 6.080 21.024 1.00 83.75 266 GLY A N 1
ATOM 2029 C CA . GLY A 1 266 ? 6.433 5.595 19.767 1.00 83.75 266 GLY A CA 1
ATOM 2030 C C . GLY A 1 266 ? 5.268 6.424 19.222 1.00 83.75 266 GLY A C 1
ATOM 2031 O O . GLY A 1 266 ? 4.799 6.143 18.121 1.00 83.75 266 GLY A O 1
ATOM 2032 N N . ILE A 1 267 ? 4.778 7.427 19.949 1.00 86.44 267 ILE A N 1
ATOM 2033 C CA . ILE A 1 267 ? 3.725 8.326 19.465 1.00 86.44 267 ILE A CA 1
ATOM 2034 C C . ILE A 1 267 ? 4.398 9.532 18.797 1.00 86.44 267 ILE A C 1
ATOM 2036 O O . ILE A 1 267 ? 5.255 10.144 19.440 1.00 86.44 267 ILE A O 1
ATOM 2040 N N . PRO A 1 268 ? 4.043 9.887 17.547 1.00 86.94 268 PRO A N 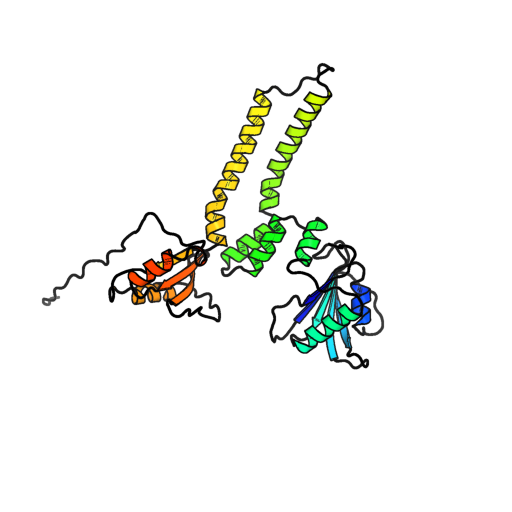1
ATOM 2041 C CA . PRO 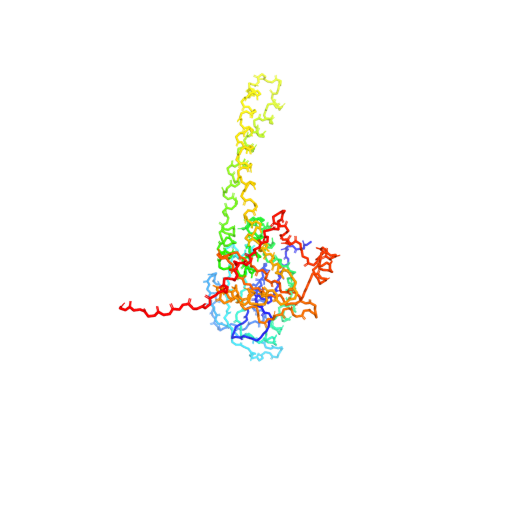A 1 268 ? 4.566 11.092 16.914 1.00 86.94 268 PRO A CA 1
ATOM 2042 C C . PRO A 1 268 ? 4.222 12.326 17.738 1.00 86.94 268 PRO A C 1
ATOM 2044 O O . PRO A 1 268 ? 3.099 12.465 18.226 1.00 86.94 268 PRO A O 1
ATOM 2047 N N . LEU A 1 269 ? 5.182 13.227 17.867 1.00 85.69 269 LEU A N 1
ATOM 2048 C CA . LEU A 1 269 ? 5.055 14.455 18.627 1.00 85.69 269 LEU A CA 1
ATOM 2049 C C . LEU A 1 269 ? 5.545 15.624 17.776 1.00 85.69 269 LEU A C 1
ATOM 2051 O O . LEU A 1 269 ? 6.704 15.663 17.374 1.00 85.69 269 LEU A O 1
ATOM 2055 N N . THR A 1 270 ? 4.680 16.602 17.535 1.00 85.06 270 THR A N 1
ATOM 2056 C CA . THR A 1 270 ? 5.075 17.892 16.965 1.00 85.06 270 THR A CA 1
ATOM 2057 C C . THR A 1 270 ? 5.211 18.895 18.102 1.00 85.06 270 THR A C 1
ATOM 2059 O O . THR A 1 270 ? 4.212 19.305 18.694 1.00 85.06 270 THR A O 1
ATOM 2062 N N . LEU A 1 271 ? 6.447 19.276 18.418 1.00 82.88 271 LEU A N 1
ATOM 2063 C CA . LEU A 1 271 ? 6.764 20.306 19.402 1.00 82.88 271 LEU A CA 1
ATOM 2064 C C . LEU A 1 271 ? 6.765 21.677 18.740 1.00 82.88 271 LEU A C 1
ATOM 2066 O O . LEU A 1 271 ? 7.407 21.858 17.707 1.00 82.88 271 LEU A O 1
ATOM 2070 N N . ILE A 1 272 ? 6.088 22.641 19.354 1.00 82.19 272 ILE A N 1
ATOM 2071 C CA . ILE A 1 272 ? 5.997 24.015 18.859 1.00 82.19 272 ILE A CA 1
ATOM 2072 C C . ILE A 1 272 ? 6.533 24.960 19.935 1.00 82.19 272 ILE A C 1
ATOM 2074 O O . ILE A 1 272 ? 5.977 25.020 21.037 1.00 82.19 272 ILE A O 1
ATOM 2078 N N . ASP A 1 273 ? 7.611 25.685 19.619 1.00 75.12 273 ASP A N 1
ATOM 2079 C CA . ASP A 1 273 ? 8.091 26.798 20.448 1.00 75.12 273 ASP A CA 1
ATOM 2080 C C . ASP A 1 273 ? 7.354 28.079 20.043 1.00 75.12 273 ASP A C 1
ATOM 2082 O O . ASP A 1 273 ? 7.336 28.447 18.866 1.00 75.12 273 ASP A O 1
ATOM 2086 N N . THR A 1 274 ? 6.733 28.739 21.020 1.00 68.31 274 THR A N 1
ATOM 2087 C CA . THR A 1 274 ? 6.026 30.013 20.829 1.00 68.31 274 THR A CA 1
ATOM 2088 C C . THR A 1 274 ? 6.841 31.125 21.488 1.00 68.31 274 THR A C 1
ATOM 2090 O O . THR A 1 274 ? 7.257 30.995 22.645 1.00 68.31 274 THR A O 1
ATOM 2093 N N . ALA A 1 275 ? 7.095 32.241 20.799 1.00 59.75 275 ALA A N 1
ATOM 2094 C CA . ALA A 1 275 ? 7.875 33.341 21.371 1.00 59.75 275 ALA A CA 1
ATOM 2095 C C . ALA A 1 275 ? 7.099 34.104 22.470 1.00 59.75 275 ALA A C 1
ATOM 2097 O O . ALA A 1 275 ? 7.705 34.829 23.266 1.00 59.75 275 ALA A O 1
ATOM 2098 N N . GLY A 1 276 ? 5.786 33.882 22.613 1.00 56.75 276 GLY A N 1
ATOM 2099 C CA . GLY A 1 276 ? 4.954 34.448 23.678 1.00 56.75 276 GLY A CA 1
ATOM 2100 C C . GLY A 1 276 ? 3.460 34.126 23.542 1.00 56.75 276 GLY A C 1
ATOM 2101 O O . GLY A 1 276 ? 3.034 33.482 22.590 1.00 56.75 276 GLY A O 1
ATOM 2102 N N . GLU A 1 277 ? 2.656 34.589 24.508 1.00 53.28 277 GLU A N 1
ATOM 2103 C CA . GLU A 1 277 ? 1.195 34.362 24.563 1.00 53.28 277 GLU A CA 1
ATOM 2104 C C . GLU A 1 277 ? 0.439 34.994 23.371 1.00 53.28 277 GLU A C 1
ATOM 2106 O O . GLU A 1 277 ? -0.577 34.458 22.933 1.00 53.28 277 GLU A O 1
ATOM 2111 N N . GLU A 1 278 ? 0.959 36.086 22.799 1.00 52.00 278 GLU A N 1
ATOM 2112 C CA . GLU A 1 278 ? 0.356 36.790 21.653 1.00 52.00 278 GLU A CA 1
ATOM 2113 C C . GLU A 1 278 ? 0.436 35.982 20.339 1.00 52.00 278 GLU A C 1
ATOM 2115 O O . GLU A 1 278 ? -0.490 36.027 19.531 1.00 52.00 278 GLU A O 1
ATOM 2120 N N . GLU A 1 279 ? 1.490 35.176 20.148 1.00 54.41 279 GLU A N 1
ATOM 2121 C CA . GLU A 1 279 ? 1.640 34.275 18.989 1.00 54.41 279 GLU A CA 1
ATOM 2122 C C . GLU A 1 279 ? 0.723 33.0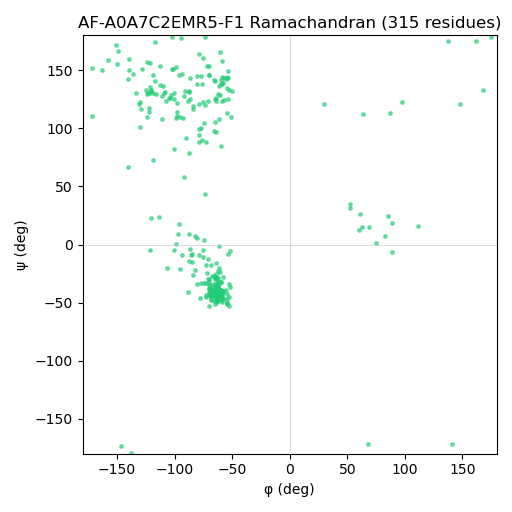47 19.086 1.00 54.41 279 GLU A C 1
ATOM 2124 O O . GLU A 1 279 ? 0.197 32.582 18.075 1.00 54.41 279 GLU A O 1
ATOM 2129 N N . PHE A 1 280 ? 0.462 32.547 20.299 1.00 54.03 280 PHE A N 1
ATOM 2130 C CA . PHE A 1 280 ? -0.458 31.424 20.509 1.00 54.03 280 PHE A CA 1
ATOM 2131 C C . PHE A 1 280 ? -1.925 31.810 20.242 1.00 54.03 280 PHE A C 1
ATOM 2133 O O . PHE A 1 280 ? -2.681 31.026 19.672 1.00 54.03 280 PHE A O 1
ATOM 2140 N N . ALA A 1 281 ? -2.330 33.042 20.563 1.00 51.50 281 ALA A N 1
ATOM 2141 C CA . ALA A 1 281 ? -3.669 33.539 20.226 1.00 51.50 281 ALA A CA 1
ATOM 2142 C C . ALA A 1 281 ? -3.882 33.671 18.701 1.00 51.50 281 ALA A C 1
ATOM 2144 O O . ALA A 1 281 ? -4.974 33.410 18.193 1.00 51.50 281 ALA A O 1
ATOM 2145 N N . ALA A 1 282 ? -2.832 34.021 17.949 1.00 51.25 282 ALA A N 1
ATOM 2146 C CA . ALA A 1 282 ? -2.859 33.992 16.486 1.00 51.25 282 ALA A CA 1
ATOM 2147 C C . ALA A 1 282 ? -2.941 32.549 15.942 1.00 51.25 282 ALA A C 1
ATOM 2149 O O . ALA A 1 282 ? -3.632 32.300 14.952 1.00 51.25 282 ALA A O 1
ATOM 2150 N N . PHE A 1 283 ? -2.304 31.594 16.625 1.00 53.38 283 PHE A N 1
ATOM 2151 C CA . PHE A 1 283 ? -2.287 30.165 16.299 1.00 53.38 283 PHE A CA 1
ATOM 2152 C C . PHE A 1 283 ? -3.662 29.487 16.457 1.00 53.38 283 PHE A C 1
ATOM 2154 O O . PHE A 1 283 ? -4.097 28.752 15.572 1.00 53.38 283 PHE A O 1
ATOM 2161 N N . GLU A 1 284 ? -4.392 29.786 17.537 1.00 51.03 284 GLU A N 1
ATOM 2162 C CA . GLU A 1 284 ? -5.745 29.259 17.797 1.00 51.03 284 GLU A CA 1
ATOM 2163 C C . GLU A 1 284 ? -6.784 29.757 16.770 1.00 51.03 284 GLU A C 1
ATOM 2165 O O . GLU A 1 284 ? -7.754 29.067 16.453 1.00 51.03 284 GLU A O 1
ATOM 2170 N N . SER A 1 285 ? -6.549 30.931 16.171 1.00 48.31 285 SER A N 1
ATOM 2171 C CA . SER A 1 285 ? -7.444 31.540 15.177 1.00 48.31 285 SER A CA 1
ATOM 2172 C C . SER A 1 285 ? -7.400 30.892 13.778 1.00 48.31 285 SER A C 1
ATOM 2174 O O . SER A 1 285 ? -8.207 31.249 12.915 1.00 48.31 285 SER A O 1
ATOM 2176 N N . GLN A 1 286 ? -6.508 29.914 13.547 1.00 51.59 286 GLN A N 1
ATOM 2177 C CA . GLN A 1 286 ? -6.384 29.155 12.291 1.00 51.59 286 GLN A CA 1
ATOM 2178 C C . GLN A 1 286 ? -6.629 27.642 12.486 1.00 51.59 286 GLN A C 1
ATOM 2180 O O . GLN A 1 286 ? -5.706 26.832 12.369 1.00 51.59 286 GLN A O 1
ATOM 2185 N N . PRO A 1 287 ? -7.884 27.205 12.707 1.00 44.66 287 PRO A N 1
ATOM 2186 C CA . PRO A 1 287 ? -8.206 25.801 12.989 1.00 44.66 287 PRO A CA 1
ATOM 2187 C C . PRO A 1 287 ? -7.851 24.827 11.850 1.00 44.66 287 PRO A C 1
ATOM 2189 O O . PRO A 1 287 ? -7.630 23.644 12.095 1.00 44.66 287 PRO A O 1
ATOM 2192 N N . SER A 1 288 ? -7.739 25.299 10.602 1.00 44.69 288 SER A N 1
ATOM 2193 C CA . SER A 1 288 ? -7.339 24.466 9.456 1.00 44.69 288 SER A CA 1
ATOM 2194 C C . SER A 1 288 ? -5.855 24.092 9.441 1.00 44.69 288 SER A C 1
ATOM 2196 O O . SER A 1 288 ? -5.476 23.174 8.717 1.00 44.69 288 SER A O 1
ATOM 2198 N N . ALA A 1 289 ? -5.009 24.803 10.191 1.00 44.22 289 ALA A N 1
ATOM 2199 C CA . ALA A 1 289 ? -3.579 24.519 10.249 1.00 44.22 289 ALA A CA 1
ATOM 2200 C C . ALA A 1 289 ? -3.248 23.379 11.233 1.00 44.22 289 ALA A C 1
ATOM 2202 O O . ALA A 1 289 ? -2.225 22.715 11.065 1.00 44.22 289 ALA A O 1
ATOM 2203 N N . PHE A 1 290 ? -4.127 23.103 12.213 1.00 53.09 290 PHE A N 1
ATOM 2204 C CA . PHE A 1 290 ? -3.826 22.222 13.351 1.00 53.09 290 PHE A CA 1
ATOM 2205 C C . PHE A 1 290 ? -5.007 21.309 13.742 1.00 53.09 290 PHE A C 1
ATOM 2207 O O . PHE A 1 290 ? -5.550 21.424 14.841 1.00 53.09 290 PHE A O 1
ATOM 2214 N N . PRO A 1 291 ? -5.402 20.353 12.879 1.00 43.19 291 PRO A N 1
ATOM 2215 C CA . PRO A 1 291 ? -6.580 19.503 13.102 1.00 43.19 291 PRO A CA 1
ATOM 2216 C C . PRO A 1 291 ? -6.479 18.579 14.331 1.00 43.19 291 PRO A C 1
ATOM 2218 O O . PRO A 1 291 ? -7.496 18.067 14.787 1.00 43.19 291 PRO A O 1
ATOM 2221 N N . ASN A 1 292 ? -5.271 18.387 14.878 1.00 47.91 292 ASN A N 1
ATOM 2222 C CA . ASN A 1 292 ? -4.984 17.503 16.014 1.00 47.91 292 ASN A CA 1
ATOM 2223 C C . ASN A 1 292 ? -4.370 18.251 17.210 1.00 47.91 292 ASN A C 1
ATOM 2225 O O . ASN A 1 292 ? -3.665 17.642 18.019 1.00 47.91 292 ASN A O 1
ATOM 2229 N N . LEU A 1 293 ? -4.588 19.569 17.316 1.00 48.06 293 LEU A N 1
ATOM 2230 C CA . LEU A 1 293 ? -4.158 20.323 18.490 1.00 48.06 293 LEU A CA 1
ATOM 2231 C C . LEU A 1 293 ? -4.880 19.772 19.722 1.00 48.06 293 LEU A C 1
ATOM 2233 O O . LEU A 1 293 ? -6.084 19.959 19.898 1.00 48.06 293 LEU A O 1
ATOM 2237 N N . PHE A 1 294 ? -4.139 19.070 20.574 1.00 42.84 294 PHE A N 1
ATOM 2238 C CA . PHE A 1 294 ? -4.665 18.636 21.854 1.00 42.84 294 PHE A CA 1
ATOM 2239 C C . PHE A 1 294 ? -4.650 19.850 22.783 1.00 42.84 294 PHE A C 1
ATOM 2241 O O . PHE A 1 294 ? -3.607 20.217 23.318 1.00 42.84 294 PHE A O 1
ATOM 2248 N N . LEU A 1 295 ? -5.809 20.487 22.946 1.00 40.69 295 LEU A N 1
ATOM 2249 C CA . LEU A 1 295 ? -6.083 21.402 24.048 1.00 40.69 295 LEU A CA 1
ATOM 2250 C C . LEU A 1 295 ? -6.668 20.549 25.178 1.00 40.69 295 LEU A C 1
ATOM 2252 O O . LEU A 1 295 ? -7.870 20.285 25.173 1.00 40.69 295 LEU A O 1
ATOM 2256 N N . PRO A 1 296 ? -5.865 20.018 26.115 1.00 36.72 296 PRO A N 1
ATOM 2257 C CA . PRO A 1 296 ? -6.464 19.432 27.294 1.00 36.72 296 PRO A CA 1
ATOM 2258 C C . PRO A 1 296 ? -7.226 20.537 28.035 1.00 36.72 296 PRO A C 1
ATOM 2260 O O . PRO A 1 296 ? -6.657 21.590 28.313 1.00 36.72 296 PRO A O 1
ATOM 2263 N N . ASP A 1 297 ? -8.442 20.239 28.502 1.00 31.11 297 ASP A N 1
ATOM 2264 C CA . ASP A 1 297 ? -9.112 20.997 29.579 1.00 31.11 297 ASP A CA 1
ATOM 2265 C C . ASP A 1 297 ? -8.230 21.120 30.848 1.00 31.11 297 ASP A C 1
ATOM 2267 O O . ASP A 1 297 ? -8.539 21.843 31.793 1.00 31.11 297 ASP A O 1
ATOM 2271 N N . ALA A 1 298 ? -7.096 20.417 30.882 1.00 31.42 298 ALA A N 1
ATOM 2272 C CA . ALA A 1 298 ? -6.033 20.552 31.854 1.00 31.42 298 ALA A CA 1
ATOM 2273 C C . ALA A 1 298 ? -4.863 21.375 31.288 1.00 31.42 298 ALA A C 1
ATOM 2275 O O . ALA A 1 298 ? -3.822 20.825 30.920 1.00 31.42 298 ALA A O 1
ATOM 2276 N N . VAL A 1 299 ? -4.979 22.705 31.341 1.00 33.44 299 VAL A N 1
ATOM 2277 C CA . VAL A 1 299 ? -3.807 23.577 31.516 1.00 33.44 299 VAL A CA 1
ATOM 2278 C C . VAL A 1 299 ? -3.162 23.186 32.849 1.00 33.44 299 VAL A C 1
ATOM 2280 O O . VAL A 1 299 ? -3.454 23.751 33.901 1.00 33.44 299 VAL A O 1
ATOM 2283 N N . ARG A 1 300 ? -2.309 22.158 32.854 1.00 32.94 300 ARG A N 1
ATOM 2284 C CA . ARG A 1 300 ? -1.399 21.933 33.976 1.00 32.94 300 ARG A CA 1
ATOM 2285 C C . ARG A 1 300 ? -0.249 22.908 33.803 1.00 32.94 300 ARG A C 1
ATOM 2287 O O . ARG A 1 300 ? 0.709 22.622 33.092 1.00 32.94 300 ARG A O 1
ATOM 2294 N N . GLN A 1 301 ? -0.368 24.061 34.463 1.00 34.81 301 GLN A N 1
ATOM 2295 C CA . GLN A 1 301 ? 0.785 24.890 34.786 1.00 34.81 301 GLN A CA 1
ATOM 2296 C C . GLN A 1 301 ? 1.823 23.992 35.460 1.00 34.81 301 GLN A C 1
ATOM 2298 O O . GLN A 1 301 ? 1.621 23.504 36.571 1.00 34.81 301 GLN A O 1
ATOM 2303 N N . VAL A 1 302 ? 2.924 23.730 34.764 1.00 35.47 302 VAL A N 1
ATOM 2304 C CA . VAL A 1 302 ? 4.123 23.211 35.410 1.00 35.47 302 VAL A CA 1
ATOM 2305 C C . VAL A 1 302 ? 4.742 24.412 36.117 1.00 35.47 302 VAL A C 1
ATOM 2307 O O . VAL A 1 302 ? 5.493 25.177 35.517 1.00 35.47 302 VAL A O 1
ATOM 2310 N N . GLU A 1 303 ? 4.350 24.645 37.370 1.00 27.53 303 GLU A N 1
ATOM 2311 C CA . GLU A 1 303 ? 5.041 25.614 38.218 1.00 27.53 303 GLU A CA 1
ATOM 2312 C C . GLU A 1 303 ? 6.473 25.119 38.443 1.00 27.53 303 GLU A C 1
ATOM 2314 O O . GLU A 1 303 ? 6.705 23.994 38.893 1.00 27.53 303 GLU A O 1
ATOM 2319 N N . ALA A 1 304 ? 7.452 25.955 38.092 1.00 32.12 304 ALA A N 1
ATOM 2320 C CA . ALA A 1 304 ? 8.842 25.704 38.438 1.00 32.12 304 ALA A CA 1
ATOM 2321 C C . ALA A 1 304 ? 8.968 25.591 39.971 1.00 32.12 304 ALA A C 1
ATOM 2323 O O . ALA A 1 304 ? 8.355 26.394 40.682 1.00 32.12 304 ALA A O 1
ATOM 2324 N N . PRO A 1 305 ? 9.759 24.644 40.511 1.00 31.53 305 PRO A N 1
ATOM 2325 C CA . PRO A 1 305 ? 9.964 24.564 41.951 1.00 31.53 305 PRO A CA 1
ATOM 2326 C C . PRO A 1 305 ? 10.574 25.882 42.463 1.00 31.53 305 PRO A C 1
ATOM 2328 O O . PRO A 1 305 ? 11.417 26.472 41.774 1.00 31.53 305 PRO A O 1
ATOM 2331 N N . PRO A 1 306 ? 10.165 26.372 43.648 1.00 31.25 306 PRO A N 1
ATOM 2332 C CA . PRO A 1 306 ? 10.642 27.645 44.164 1.00 31.25 306 PRO A CA 1
ATOM 2333 C C . PRO A 1 306 ? 12.163 27.611 44.338 1.00 31.25 306 PRO A C 1
ATOM 2335 O O . PRO A 1 306 ? 12.720 26.705 44.961 1.00 31.25 306 PRO A O 1
ATOM 2338 N N . ARG A 1 307 ? 12.837 28.624 43.782 1.00 35.50 307 ARG A N 1
ATOM 2339 C CA . ARG A 1 307 ? 14.260 28.875 44.016 1.00 35.50 307 ARG A CA 1
ATOM 2340 C C . ARG A 1 307 ? 14.454 29.231 45.489 1.00 35.50 307 ARG A C 1
ATOM 2342 O O . ARG A 1 307 ? 14.102 30.327 45.912 1.00 35.50 307 ARG A O 1
ATOM 2349 N N . GLY A 1 308 ? 14.998 28.299 46.263 1.00 32.31 308 GLY A N 1
ATOM 2350 C CA . GLY A 1 308 ? 15.546 28.596 47.580 1.00 32.31 308 GLY A CA 1
ATOM 2351 C C . GLY A 1 308 ? 16.925 29.227 47.427 1.00 32.31 308 GLY A C 1
ATOM 2352 O O . GLY A 1 308 ? 17.901 28.512 47.221 1.00 32.31 308 GLY A O 1
ATOM 2353 N N . ASP A 1 309 ? 17.001 30.552 47.529 1.00 35.56 309 ASP A N 1
ATOM 2354 C CA . ASP A 1 309 ? 18.246 31.256 47.832 1.00 35.56 309 ASP A CA 1
ATOM 2355 C C . ASP A 1 309 ? 18.449 31.276 49.352 1.00 35.56 309 ASP A C 1
ATOM 2357 O O . ASP A 1 309 ? 17.636 31.852 50.073 1.00 35.56 309 ASP A O 1
ATOM 2361 N N . ALA A 1 310 ? 19.546 30.679 49.826 1.00 31.95 310 ALA A N 1
ATOM 2362 C CA . ALA A 1 310 ? 20.380 31.234 50.896 1.00 31.95 310 ALA A CA 1
ATOM 2363 C C . ALA A 1 310 ? 21.672 30.411 51.061 1.00 31.95 310 ALA A C 1
ATOM 2365 O O . ALA A 1 310 ? 21.672 29.273 51.525 1.00 31.95 310 ALA A O 1
ATOM 2366 N N . LEU A 1 311 ? 22.784 31.044 50.689 1.00 35.75 311 LEU A N 1
ATOM 2367 C CA . LEU A 1 311 ? 24.148 30.745 51.127 1.00 35.75 311 LEU A CA 1
ATOM 2368 C C . LEU A 1 311 ? 24.303 30.889 52.656 1.00 35.75 311 LEU A C 1
ATOM 2370 O O . LEU A 1 311 ? 23.522 31.604 53.279 1.00 35.75 311 LEU A O 1
ATOM 2374 N N . SER A 1 312 ? 25.418 30.343 53.182 1.00 28.91 312 SER A N 1
ATOM 2375 C CA . SER A 1 312 ? 25.965 30.438 54.561 1.00 28.91 312 SER A CA 1
ATOM 2376 C C . SER A 1 312 ? 25.583 29.227 55.432 1.00 28.91 312 SER A C 1
ATOM 2378 O O . SER A 1 312 ? 24.412 28.958 55.620 1.00 28.91 312 SER A O 1
ATOM 2380 N N . THR A 1 313 ? 26.466 28.427 56.046 1.00 30.20 313 THR A N 1
ATOM 2381 C CA . THR A 1 313 ? 27.819 28.673 56.571 1.00 30.20 313 THR A CA 1
ATOM 2382 C C . THR A 1 313 ? 28.461 27.336 56.995 1.00 30.20 313 THR A C 1
ATOM 2384 O O . THR A 1 313 ? 27.759 26.455 57.470 1.00 30.20 313 THR A O 1
ATOM 2387 N N . ALA A 1 314 ? 29.797 27.278 56.925 1.00 28.91 314 ALA A N 1
ATOM 2388 C CA . ALA A 1 314 ? 30.726 26.640 57.876 1.00 28.91 314 ALA A CA 1
ATOM 2389 C C . ALA A 1 314 ? 30.711 25.108 58.125 1.00 28.91 314 ALA A C 1
ATOM 2391 O O . ALA A 1 314 ? 29.852 24.556 58.797 1.00 28.91 314 ALA A O 1
ATOM 2392 N N . ALA A 1 315 ? 31.808 24.484 57.674 1.00 30.12 315 ALA A N 1
ATOM 2393 C CA . ALA A 1 315 ? 32.733 23.626 58.431 1.00 30.12 315 ALA A CA 1
ATOM 2394 C C . ALA A 1 315 ? 32.209 22.813 59.637 1.00 30.12 315 ALA A C 1
ATOM 2396 O O . ALA A 1 315 ? 31.890 23.388 60.672 1.00 30.12 315 ALA A O 1
ATOM 2397 N N . ALA A 1 316 ? 32.354 21.482 59.581 1.00 31.03 316 ALA A N 1
ATOM 2398 C CA . ALA A 1 316 ? 33.290 20.714 60.421 1.00 31.03 316 ALA A CA 1
ATOM 2399 C C . ALA A 1 316 ? 33.021 19.196 60.343 1.00 31.03 316 ALA A C 1
ATOM 2401 O O . ALA A 1 316 ? 31.906 18.759 60.612 1.00 31.03 316 ALA A O 1
ATOM 2402 N N . ARG A 1 317 ? 34.125 18.455 60.152 1.00 33.94 317 ARG A N 1
ATOM 2403 C CA . ARG A 1 317 ? 34.348 16.999 60.281 1.00 33.94 317 ARG A CA 1
ATOM 2404 C C . ARG A 1 317 ? 33.949 16.099 59.119 1.00 33.94 317 ARG A C 1
ATOM 2406 O O . ARG A 1 317 ? 32.766 16.079 58.735 1.00 33.94 317 ARG A O 1
#